Protein AF-L0R777-F1 (afdb_monomer_lite)

InterPro domains:
  IPR010272 Type VI secretion system TssF [PF05947] (12-249)
  IPR010272 Type VI secretion system TssF [PTHR35370] (15-255)

pLDDT: mean 83.74, std 12.92, range [27.55, 97.0]

Structure (mmCIF, N/CA/C/O backbone):
data_AF-L0R777-F1
#
_entry.id   AF-L0R777-F1
#
loop_
_atom_site.group_PDB
_atom_site.id
_atom_site.type_symbol
_atom_site.label_atom_id
_atom_site.label_alt_id
_atom_site.label_comp_id
_atom_site.label_asym_id
_atom_site.label_entity_id
_atom_site.label_seq_id
_atom_site.pdbx_PDB_ins_code
_atom_site.Cartn_x
_atom_site.Cartn_y
_atom_site.Cartn_z
_atom_site.occupancy
_atom_site.B_iso_or_equiv
_atom_site.auth_seq_id
_atom_site.auth_comp_id
_atom_site.auth_asym_id
_atom_site.auth_atom_id
_atom_site.pdbx_PDB_model_num
ATOM 1 N N . MET A 1 1 ? -17.927 7.031 5.839 1.00 76.94 1 MET A N 1
ATOM 2 C CA . MET A 1 1 ? -17.432 7.425 7.174 1.00 76.94 1 MET A CA 1
ATOM 3 C C . MET A 1 1 ? -18.072 8.751 7.508 1.00 76.94 1 MET A C 1
ATOM 5 O O . MET A 1 1 ? -18.095 9.611 6.636 1.00 76.94 1 MET A O 1
ATOM 9 N N . THR A 1 2 ? -18.646 8.875 8.696 1.00 67.94 2 THR A N 1
ATOM 10 C CA . THR A 1 2 ? -19.513 10.007 9.056 1.00 67.94 2 THR A CA 1
ATOM 11 C C . THR A 1 2 ? -18.803 10.969 10.002 1.00 67.94 2 THR A C 1
ATOM 13 O O . THR A 1 2 ? -18.904 12.180 9.840 1.00 67.94 2 THR A O 1
ATOM 16 N N . SER A 1 3 ? -18.036 10.445 10.955 1.00 83.81 3 SER A N 1
ATOM 17 C CA . SER A 1 3 ? -17.273 11.241 11.915 1.00 83.81 3 SER A CA 1
ATOM 18 C C . SER A 1 3 ? -16.115 10.422 12.484 1.00 83.81 3 SER A C 1
ATOM 20 O O . SER A 1 3 ? -16.142 9.192 12.457 1.00 83.81 3 SER A O 1
ATOM 22 N N . ALA A 1 4 ? -15.104 11.112 13.004 1.00 83.50 4 ALA A N 1
ATOM 23 C CA . ALA A 1 4 ? -14.106 10.527 13.888 1.00 83.50 4 ALA A CA 1
ATOM 24 C C . ALA A 1 4 ? -13.783 11.530 14.998 1.00 83.50 4 ALA A C 1
ATOM 26 O O . ALA A 1 4 ? -13.775 12.737 14.739 1.00 83.50 4 ALA A O 1
ATOM 27 N N . ARG A 1 5 ? -13.566 11.040 16.218 1.00 87.94 5 ARG A N 1
ATOM 28 C CA . ARG A 1 5 ? -13.291 11.861 17.404 1.00 87.94 5 ARG A CA 1
ATOM 29 C C . ARG A 1 5 ? -12.372 11.129 18.375 1.00 87.94 5 ARG A C 1
ATOM 31 O O . ARG A 1 5 ? -12.426 9.906 18.484 1.00 87.94 5 ARG A O 1
ATOM 38 N N . THR A 1 6 ? -11.580 11.898 19.109 1.00 82.38 6 THR A N 1
ATOM 39 C CA . THR A 1 6 ? -10.838 11.413 20.275 1.00 82.38 6 THR A CA 1
ATOM 40 C C . THR A 1 6 ? -11.648 11.745 21.525 1.00 82.38 6 THR A C 1
ATOM 42 O O . THR A 1 6 ? -12.140 12.864 21.666 1.00 82.38 6 THR A O 1
ATOM 45 N N . THR A 1 7 ? -11.803 10.786 22.427 1.00 80.62 7 THR A N 1
ATOM 46 C CA . THR A 1 7 ? -12.461 10.975 23.724 1.00 80.62 7 THR A CA 1
ATOM 47 C C . THR A 1 7 ? -11.552 10.450 24.822 1.00 80.62 7 THR A C 1
ATOM 49 O O . THR A 1 7 ? -11.063 9.327 24.714 1.00 80.62 7 THR A O 1
ATOM 52 N N . SER A 1 8 ? -11.360 11.229 25.882 1.00 75.75 8 SER A N 1
ATOM 53 C CA . SER A 1 8 ? -10.729 10.775 27.120 1.00 75.75 8 SER A CA 1
ATOM 54 C C . SER A 1 8 ? -11.785 10.697 28.220 1.00 75.75 8 SER A C 1
ATOM 56 O O . SER A 1 8 ? -12.573 11.624 28.412 1.00 75.75 8 SER A O 1
ATOM 58 N N . SER A 1 9 ? -11.843 9.567 28.921 1.00 68.19 9 SER A N 1
ATOM 59 C CA . SER A 1 9 ? -12.712 9.384 30.085 1.00 68.19 9 SER A CA 1
ATOM 60 C C . SER A 1 9 ? -11.889 8.774 31.211 1.00 68.19 9 SER A C 1
ATOM 62 O O . SER A 1 9 ? -11.702 7.559 31.259 1.00 68.19 9 SER A O 1
ATOM 64 N N . GLY A 1 10 ? -11.388 9.625 32.110 1.00 70.94 10 GLY A N 1
ATOM 65 C CA . GLY A 1 10 ? -10.381 9.222 33.095 1.00 70.94 10 GLY A CA 1
ATOM 66 C C . GLY A 1 10 ? -9.066 8.857 32.402 1.00 70.94 10 GLY A C 1
ATOM 67 O O . GLY A 1 10 ? -8.631 9.589 31.515 1.00 70.94 10 GLY A O 1
ATOM 68 N N . ASP A 1 11 ? -8.499 7.706 32.761 1.00 65.19 11 ASP A N 1
ATOM 69 C CA . ASP A 1 11 ? -7.217 7.206 32.231 1.00 65.19 11 ASP A CA 1
ATOM 70 C C . ASP A 1 11 ? -7.364 6.434 30.902 1.00 65.19 11 ASP A C 1
ATOM 72 O O . ASP A 1 11 ? -6.390 5.922 30.351 1.00 65.19 11 ASP A O 1
ATOM 76 N N . ILE A 1 12 ? -8.591 6.319 30.378 1.00 72.81 12 ILE A N 1
ATOM 77 C CA . ILE A 1 12 ? -8.879 5.600 29.135 1.00 72.81 12 ILE A CA 1
ATOM 78 C C . ILE A 1 12 ? -8.986 6.604 27.989 1.00 72.81 12 ILE A C 1
ATOM 80 O O . ILE A 1 12 ? -9.872 7.470 27.972 1.00 72.81 12 ILE A O 1
ATOM 84 N N . PHE A 1 13 ? -8.104 6.449 27.005 1.00 85.12 13 PHE A N 1
ATOM 85 C CA . PHE A 1 13 ? -8.123 7.229 25.777 1.00 85.12 13 PHE A CA 1
ATOM 86 C C . PHE A 1 13 ? -8.677 6.394 24.637 1.00 85.12 13 PHE A C 1
ATOM 88 O O . PHE A 1 13 ? -8.162 5.316 24.347 1.00 85.12 13 PHE A O 1
ATOM 95 N N . ASN A 1 14 ? -9.687 6.930 23.955 1.00 90.56 14 ASN A N 1
ATOM 96 C CA . ASN A 1 14 ? -10.356 6.239 22.869 1.00 90.56 14 ASN A CA 1
ATOM 97 C C . ASN A 1 14 ? -10.400 7.095 21.606 1.00 90.56 14 ASN A C 1
ATOM 99 O O . ASN A 1 14 ? -10.664 8.298 21.653 1.00 90.56 14 ASN A O 1
ATOM 103 N N . ILE A 1 15 ? -10.214 6.448 20.461 1.00 92.56 15 ILE A N 1
ATOM 104 C CA . ILE A 1 15 ? -10.531 7.007 19.149 1.00 92.56 15 ILE A CA 1
ATOM 105 C C . ILE A 1 15 ? -11.772 6.293 18.647 1.00 92.56 15 ILE A C 1
ATOM 107 O O . ILE A 1 15 ? -11.789 5.070 18.546 1.00 92.56 15 ILE A O 1
ATOM 111 N N . SER A 1 16 ? -12.812 7.051 18.326 1.00 92.56 16 SER A N 1
ATOM 112 C CA . SER A 1 16 ? -14.059 6.502 17.813 1.00 92.56 16 SER A CA 1
ATOM 113 C C . SER A 1 16 ? -14.303 6.989 16.389 1.00 92.56 16 SER A C 1
ATOM 115 O O . SER A 1 16 ? -14.143 8.173 16.084 1.00 92.56 16 SER A O 1
ATOM 117 N N . ILE A 1 17 ? -14.640 6.059 15.496 1.00 94.25 17 ILE A N 1
ATOM 118 C CA . ILE A 1 17 ? -14.928 6.325 14.086 1.00 94.25 17 ILE A CA 1
ATOM 119 C C . ILE A 1 17 ? -16.326 5.804 13.778 1.00 94.25 17 ILE A C 1
ATOM 121 O O . ILE A 1 17 ? -16.578 4.601 13.843 1.00 94.25 17 ILE A O 1
ATOM 125 N N . SER A 1 18 ? -17.235 6.705 13.416 1.00 92.94 18 SER A N 1
ATOM 126 C CA . SER A 1 18 ? -18.621 6.362 13.104 1.00 92.94 18 SER A CA 1
ATOM 127 C C . SER A 1 18 ? -18.820 6.183 11.599 1.00 92.94 18 SER A C 1
ATOM 129 O O . SER A 1 18 ? -18.357 6.980 10.771 1.00 92.94 18 SER A O 1
ATOM 131 N N . PHE A 1 19 ? -19.566 5.149 11.232 1.00 91.62 19 PHE A N 1
ATOM 132 C CA . PHE A 1 19 ? -19.880 4.784 9.858 1.00 91.62 19 PHE A CA 1
ATOM 133 C C . PHE A 1 19 ? -21.385 4.698 9.653 1.00 91.62 19 PHE A C 1
ATOM 135 O O . PHE A 1 19 ? -22.129 4.258 10.521 1.00 91.62 19 PHE A O 1
ATOM 142 N N . SER A 1 20 ? -21.812 5.069 8.452 1.00 91.12 20 SER A N 1
ATOM 143 C CA . SER A 1 20 ? -23.158 4.836 7.951 1.00 91.12 20 SER A CA 1
ATOM 144 C C . SER A 1 20 ? -23.050 4.097 6.622 1.00 91.12 20 SER A C 1
ATOM 146 O O . SER A 1 20 ? -22.226 4.447 5.770 1.00 91.12 20 SER A O 1
ATOM 148 N N . LEU A 1 21 ? -23.844 3.043 6.485 1.00 88.94 21 LEU A N 1
ATOM 149 C CA . LEU A 1 21 ? -24.033 2.275 5.269 1.00 88.94 21 LEU A CA 1
ATOM 150 C C . LEU A 1 21 ? -25.193 2.872 4.475 1.00 88.94 21 LEU A C 1
ATOM 152 O O . LEU A 1 21 ? -26.225 3.245 5.030 1.00 88.94 21 LEU A O 1
ATOM 156 N N . SER A 1 22 ? -25.030 2.933 3.157 1.00 87.12 22 SER A N 1
ATOM 157 C CA . SER A 1 22 ? -26.088 3.358 2.243 1.00 87.12 22 SER A CA 1
ATOM 158 C C . SER A 1 22 ? -26.701 2.136 1.569 1.00 87.12 22 SER A C 1
ATOM 160 O O . SER A 1 22 ? -25.976 1.315 1.011 1.00 87.12 22 SER A O 1
ATOM 162 N N . ASN A 1 23 ? -28.031 2.046 1.574 1.00 85.56 23 ASN A N 1
ATOM 163 C CA . ASN A 1 23 ? -28.829 1.052 0.839 1.00 85.56 23 ASN A CA 1
ATOM 164 C C . ASN A 1 23 ? -28.692 -0.419 1.277 1.00 85.56 23 ASN A C 1
ATOM 166 O O . ASN A 1 23 ? -29.341 -1.273 0.680 1.00 85.56 23 ASN A O 1
ATOM 170 N N . ILE A 1 24 ? -27.884 -0.725 2.294 1.00 89.38 24 ILE A N 1
ATOM 171 C CA . ILE A 1 24 ? -27.729 -2.076 2.847 1.00 89.38 24 ILE A CA 1
ATOM 172 C C . ILE A 1 24 ? -27.750 -2.029 4.375 1.00 89.38 24 ILE A C 1
ATOM 174 O O . ILE A 1 24 ? -27.313 -1.045 4.977 1.00 89.38 24 ILE A O 1
ATOM 178 N N . THR A 1 25 ? -28.229 -3.102 4.998 1.00 86.56 25 THR A N 1
ATOM 179 C CA . THR A 1 25 ? -28.117 -3.306 6.448 1.00 86.56 25 THR A CA 1
ATOM 180 C C . THR A 1 25 ? -26.765 -3.920 6.800 1.00 86.56 25 THR A C 1
ATOM 182 O O . THR A 1 25 ? -26.071 -4.478 5.940 1.00 86.56 25 THR A O 1
ATOM 185 N N . LEU A 1 26 ? -26.376 -3.848 8.074 1.00 85.06 26 LEU A N 1
ATOM 186 C CA . LEU A 1 26 ? -25.130 -4.463 8.519 1.00 85.06 26 LEU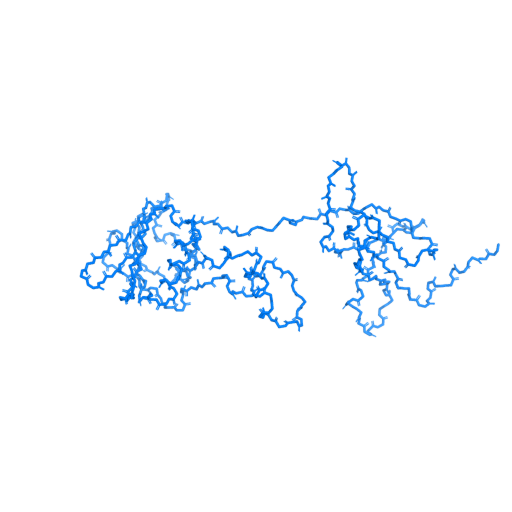 A CA 1
ATOM 187 C C . LEU A 1 26 ? -25.096 -5.973 8.265 1.00 85.06 26 LEU A C 1
ATOM 189 O O . LEU A 1 26 ? -24.051 -6.469 7.861 1.00 85.06 26 LEU A O 1
ATOM 193 N N . ASP A 1 27 ? -26.204 -6.701 8.423 1.00 84.94 27 ASP A N 1
ATOM 194 C CA . ASP A 1 27 ? -26.236 -8.153 8.176 1.00 84.94 27 ASP A CA 1
ATOM 195 C C . ASP A 1 27 ? -25.897 -8.534 6.718 1.00 84.94 27 ASP A C 1
ATOM 197 O O . ASP A 1 27 ? -25.246 -9.549 6.441 1.00 84.94 27 ASP A O 1
ATOM 201 N N . GLN A 1 28 ? -26.259 -7.665 5.769 1.00 86.81 28 GLN A N 1
ATOM 202 C CA . GLN A 1 28 ? -25.893 -7.809 4.357 1.00 86.81 28 GLN A CA 1
ATOM 203 C C . GLN A 1 28 ? -24.436 -7.406 4.087 1.00 86.81 28 GLN A C 1
ATOM 205 O O . GLN A 1 28 ? -23.811 -7.898 3.143 1.00 86.81 28 GLN A O 1
ATOM 210 N N . TRP A 1 29 ? -23.864 -6.534 4.917 1.00 88.25 29 TRP A N 1
ATOM 211 C CA . TRP A 1 29 ? -22.493 -6.062 4.783 1.00 88.25 29 TRP A CA 1
ATOM 212 C C . TRP A 1 29 ? -21.488 -7.101 5.304 1.00 88.25 29 TRP A C 1
ATOM 214 O O . TRP A 1 29 ? -21.216 -7.205 6.502 1.00 88.25 29 TRP A O 1
ATOM 224 N N . LYS A 1 30 ? -20.886 -7.869 4.386 1.00 87.50 30 LYS A N 1
ATOM 225 C CA . LYS A 1 30 ? -19.907 -8.938 4.686 1.00 87.50 30 LYS A CA 1
ATOM 226 C C . LYS A 1 30 ? -18.504 -8.633 4.135 1.00 87.50 30 LYS A C 1
ATOM 228 O O . LYS A 1 30 ? -18.001 -9.381 3.293 1.00 87.50 30 LYS A O 1
ATOM 233 N N . PRO A 1 31 ? -17.858 -7.527 4.553 1.00 89.94 31 PRO A N 1
ATOM 234 C CA . PRO A 1 31 ? -16.489 -7.243 4.147 1.00 89.94 31 PRO A CA 1
ATOM 235 C C . PRO A 1 31 ? -15.540 -8.259 4.790 1.00 89.94 31 PRO A C 1
ATOM 237 O O . PRO A 1 31 ? -15.721 -8.645 5.938 1.00 89.94 31 PRO A O 1
ATOM 240 N N . LYS A 1 32 ? -14.486 -8.651 4.073 1.00 92.81 32 LYS A N 1
ATOM 241 C CA . LYS A 1 32 ? -13.375 -9.417 4.667 1.00 92.81 32 LYS A CA 1
ATOM 242 C C . LYS A 1 32 ? -12.353 -8.510 5.354 1.00 92.81 32 LYS A C 1
ATOM 244 O O . LYS A 1 32 ? -11.643 -8.941 6.257 1.00 92.81 32 LYS A O 1
ATOM 249 N N . LYS A 1 33 ? -12.244 -7.269 4.874 1.00 93.75 33 LYS A N 1
ATOM 250 C CA . LYS A 1 33 ? -11.216 -6.307 5.261 1.00 93.75 33 LYS A CA 1
ATOM 251 C C . LYS A 1 33 ? -11.713 -4.878 5.081 1.00 93.75 33 LYS A C 1
ATOM 253 O O . LYS A 1 33 ? -12.410 -4.600 4.104 1.00 93.75 33 LYS A O 1
ATOM 258 N N . LEU A 1 34 ? -11.301 -3.991 5.978 1.00 94.88 34 LEU A N 1
ATOM 259 C CA . LEU A 1 34 ? -11.425 -2.546 5.847 1.00 94.88 34 LEU A CA 1
ATOM 260 C C . LEU A 1 34 ? -10.038 -1.913 6.003 1.00 94.88 34 LEU A C 1
ATOM 262 O O . LEU A 1 34 ? -9.365 -2.149 7.003 1.00 94.88 34 LEU A O 1
ATOM 266 N N . SER A 1 35 ? -9.622 -1.145 4.997 1.00 95.31 35 SER A N 1
ATOM 267 C CA . SER A 1 35 ? -8.301 -0.512 4.928 1.00 95.31 35 SER A CA 1
ATOM 268 C C . SER A 1 35 ? -8.396 0.985 5.164 1.00 95.31 35 SER A C 1
ATOM 270 O O . SER A 1 35 ? -9.230 1.652 4.546 1.00 95.31 35 SER A O 1
ATOM 272 N N . PHE A 1 36 ? -7.506 1.501 6.003 1.00 96.12 36 PHE A N 1
ATOM 273 C CA . PHE A 1 36 ? -7.441 2.899 6.402 1.00 96.12 36 PHE A CA 1
ATOM 274 C C . PHE A 1 36 ? -6.083 3.492 6.053 1.00 96.12 36 PHE A C 1
ATOM 276 O O . PHE A 1 36 ? -5.046 2.896 6.332 1.00 96.12 36 PHE A O 1
ATOM 283 N N . PHE A 1 37 ? -6.102 4.693 5.486 1.00 97.00 37 PHE A N 1
ATOM 284 C CA . PHE A 1 37 ? -4.928 5.533 5.303 1.00 97.00 37 PHE A CA 1
ATOM 285 C C . PHE A 1 37 ? -4.992 6.729 6.251 1.00 97.00 37 PHE A C 1
ATOM 287 O O . PHE A 1 37 ? -6.018 7.410 6.305 1.00 97.00 37 PHE A O 1
ATOM 294 N N . LEU A 1 38 ? -3.905 7.007 6.970 1.00 96.12 38 LEU A N 1
ATOM 295 C CA . LEU A 1 38 ? -3.785 8.213 7.788 1.00 96.12 38 LEU A CA 1
ATOM 296 C C . LEU A 1 38 ? -3.429 9.408 6.889 1.00 96.12 38 LEU A C 1
ATOM 298 O O . LEU A 1 38 ? -2.269 9.621 6.547 1.00 96.12 38 LEU A O 1
ATOM 302 N N . SER A 1 39 ? -4.449 10.167 6.485 1.00 92.69 39 SER A N 1
ATOM 303 C CA . SER A 1 39 ? -4.374 11.211 5.451 1.00 92.69 39 SER A CA 1
ATOM 304 C C . SER A 1 39 ? -4.104 12.627 5.964 1.00 92.69 39 SER A C 1
ATOM 306 O O . SER A 1 39 ? -4.151 13.580 5.187 1.00 92.69 39 SER A O 1
ATOM 308 N N . ASP A 1 40 ? -3.848 12.789 7.260 1.00 88.56 40 ASP A N 1
ATOM 309 C CA . ASP A 1 40 ? -3.444 14.075 7.835 1.00 88.56 40 ASP A CA 1
ATOM 310 C C . ASP A 1 40 ? -2.012 14.461 7.386 1.00 88.56 40 ASP A C 1
ATOM 312 O O . ASP A 1 40 ? -1.342 13.760 6.625 1.00 88.56 40 ASP A O 1
ATOM 316 N N . SER A 1 41 ? -1.506 15.589 7.880 1.00 91.25 41 SER A N 1
ATOM 317 C CA . SER A 1 41 ? -0.089 15.935 7.799 1.00 91.25 41 SER A CA 1
ATOM 318 C C . SER A 1 41 ? 0.796 14.790 8.304 1.00 91.25 41 SER A C 1
ATOM 320 O O . SER A 1 41 ? 0.476 14.118 9.285 1.00 91.25 41 SER A O 1
ATOM 322 N N . TYR A 1 42 ? 1.950 14.600 7.658 1.00 91.31 42 TYR A N 1
ATOM 323 C CA . TYR A 1 42 ? 2.839 13.473 7.946 1.00 91.31 42 TYR A CA 1
ATOM 324 C C . TYR A 1 42 ? 3.244 13.370 9.427 1.00 91.31 42 TYR A C 1
ATOM 326 O O . TYR A 1 42 ? 3.311 12.260 9.944 1.00 91.31 42 TYR A O 1
ATOM 334 N N . SER A 1 43 ? 3.460 14.498 10.121 1.00 91.25 43 SER A N 1
ATOM 335 C CA . SER A 1 43 ? 3.781 14.506 11.562 1.00 91.25 43 SER A CA 1
ATOM 336 C C . SER A 1 43 ? 2.665 13.864 12.383 1.00 91.25 43 SER A C 1
ATOM 338 O O . SER A 1 43 ? 2.884 12.839 13.020 1.00 91.25 43 SER A O 1
ATOM 340 N N . LYS A 1 44 ? 1.438 14.394 12.271 1.00 91.50 44 LYS A N 1
ATOM 341 C CA . LYS A 1 44 ? 0.272 13.891 13.009 1.00 91.50 44 LYS A CA 1
ATOM 342 C C . LYS A 1 44 ? -0.067 12.453 12.641 1.00 91.50 44 LYS A C 1
ATOM 344 O O . LYS A 1 44 ? -0.385 11.650 13.511 1.00 91.50 44 LYS A O 1
ATOM 349 N N . ALA A 1 45 ? 0.008 12.122 11.353 1.00 93.69 45 ALA A N 1
ATOM 350 C CA . ALA A 1 45 ? -0.234 10.769 10.876 1.00 93.69 45 ALA A CA 1
ATOM 351 C C . ALA A 1 45 ? 0.801 9.781 11.437 1.00 93.69 45 ALA A C 1
ATOM 353 O O . ALA A 1 45 ? 0.430 8.682 11.833 1.00 93.69 45 ALA A O 1
ATOM 354 N N . SER A 1 46 ? 2.075 10.174 11.530 1.00 93.19 46 SER A N 1
ATOM 355 C CA . SER A 1 46 ? 3.139 9.334 12.098 1.00 93.19 46 SER A CA 1
ATOM 356 C C . SER A 1 46 ? 3.015 9.177 13.614 1.00 93.19 46 SER A C 1
ATOM 358 O O . SER A 1 46 ? 3.231 8.085 14.132 1.00 93.19 46 SER A O 1
ATOM 360 N N . GLU A 1 47 ? 2.631 10.237 14.329 1.00 92.44 47 GLU A N 1
ATOM 361 C CA . GLU A 1 47 ? 2.345 10.184 15.769 1.00 92.44 47 GLU A CA 1
ATOM 362 C C . GLU A 1 47 ? 1.178 9.232 16.057 1.00 92.44 47 GLU A C 1
ATOM 364 O O . GLU A 1 47 ? 1.310 8.310 16.860 1.00 92.44 47 GLU A O 1
ATOM 369 N N . LEU A 1 48 ? 0.066 9.386 15.329 1.00 93.25 48 LEU A N 1
ATOM 370 C CA . LEU A 1 48 ? -1.100 8.511 15.447 1.00 93.25 48 LEU A CA 1
ATOM 371 C C . LEU A 1 48 ? -0.779 7.067 15.043 1.00 93.25 48 LEU A C 1
ATOM 373 O O . LEU A 1 48 ? -1.226 6.129 15.700 1.00 93.25 48 LEU A O 1
ATOM 377 N N . PHE A 1 49 ? 0.017 6.874 13.991 1.00 95.06 49 PHE A N 1
ATOM 378 C CA . PHE A 1 49 ? 0.529 5.559 13.620 1.00 95.06 49 PHE A CA 1
ATOM 379 C C . PHE A 1 49 ? 1.317 4.932 14.780 1.00 95.06 49 PHE A C 1
ATOM 381 O O . PHE A 1 49 ? 1.093 3.774 15.126 1.00 95.06 49 PHE A O 1
ATOM 388 N N . GLY A 1 50 ? 2.192 5.709 15.425 1.00 93.44 50 GLY A N 1
ATOM 389 C CA . GLY A 1 50 ? 2.934 5.290 16.612 1.00 93.44 50 GLY A CA 1
ATOM 390 C C . GLY A 1 50 ? 2.024 4.899 17.780 1.00 93.44 50 GLY A C 1
ATOM 391 O O . GLY A 1 50 ? 2.276 3.872 18.413 1.00 93.44 50 GLY A O 1
ATOM 392 N N . CYS A 1 51 ? 0.946 5.654 18.030 1.00 92.75 51 CYS A N 1
ATOM 393 C CA . CYS A 1 51 ? -0.087 5.296 19.011 1.00 92.75 51 CYS A CA 1
ATOM 394 C C . CYS A 1 51 ? -0.730 3.945 18.686 1.00 92.75 51 CYS A C 1
ATOM 396 O O . CYS A 1 51 ? -0.779 3.061 19.537 1.00 92.75 51 CYS A O 1
ATOM 398 N N . LEU A 1 52 ? -1.197 3.780 17.446 1.00 94.06 52 LEU A N 1
ATOM 399 C CA . LEU A 1 52 ? -1.865 2.566 16.975 1.00 94.06 52 LEU A CA 1
ATOM 400 C C . LEU A 1 52 ? -0.956 1.337 17.043 1.00 94.06 52 LEU A C 1
ATOM 402 O O . LEU A 1 52 ? -1.425 0.251 17.361 1.00 94.06 52 LEU A O 1
ATOM 406 N N . ALA A 1 53 ? 0.333 1.497 16.749 1.00 94.31 53 ALA A N 1
ATOM 407 C CA . ALA A 1 53 ? 1.275 0.386 16.722 1.00 94.31 53 ALA A CA 1
ATOM 408 C C . ALA A 1 53 ? 1.751 -0.056 18.113 1.00 94.31 53 ALA A C 1
ATOM 410 O O . ALA A 1 53 ? 2.045 -1.234 18.292 1.00 94.31 53 ALA A O 1
ATOM 411 N N . ASN A 1 54 ? 1.851 0.863 19.081 1.00 93.06 54 ASN A N 1
ATOM 412 C CA . ASN A 1 54 ? 2.523 0.586 20.359 1.00 93.06 54 ASN A CA 1
ATOM 413 C C . ASN A 1 54 ? 1.614 0.665 21.594 1.00 93.06 54 ASN A C 1
ATOM 415 O O . ASN A 1 54 ? 1.952 0.085 22.622 1.00 93.06 54 ASN A O 1
ATOM 419 N N . TYR A 1 55 ? 0.494 1.388 21.520 1.00 92.81 55 TYR A N 1
ATOM 420 C CA . TYR A 1 55 ? -0.357 1.685 22.680 1.00 92.81 55 TYR A CA 1
ATOM 421 C C . TYR A 1 55 ? -1.802 1.215 22.509 1.00 92.81 55 TYR A C 1
ATOM 423 O O . TYR A 1 55 ? -2.602 1.380 23.425 1.00 92.81 55 TYR A O 1
ATOM 431 N N . LEU A 1 56 ? -2.156 0.630 21.365 1.00 93.62 56 LEU A N 1
ATOM 432 C CA . LEU A 1 56 ? -3.484 0.071 21.142 1.00 93.62 56 LEU A CA 1
ATOM 433 C C . LEU A 1 56 ? -3.721 -1.125 22.078 1.00 93.62 56 LEU A C 1
ATOM 435 O O . LEU A 1 56 ? -2.970 -2.095 22.064 1.00 93.62 56 LEU A O 1
ATOM 439 N N . SER A 1 57 ? -4.773 -1.033 22.885 1.00 92.94 57 SER A N 1
ATOM 440 C CA . SER A 1 57 ? -5.171 -2.031 23.879 1.00 92.94 57 SER A CA 1
ATOM 441 C C . SER A 1 57 ? -6.259 -2.954 23.339 1.00 92.94 57 SER A C 1
ATOM 443 O O . SER A 1 57 ? -6.172 -4.174 23.449 1.00 92.94 57 SER A O 1
ATOM 445 N N . SER A 1 58 ? -7.294 -2.382 22.717 1.00 94.00 58 SER A N 1
ATOM 446 C CA . SER A 1 58 ? -8.382 -3.163 22.134 1.00 94.00 58 SER A CA 1
ATOM 447 C C . SER A 1 58 ? -9.050 -2.424 20.975 1.00 94.00 58 SER A C 1
ATOM 449 O O . SER A 1 58 ? -9.009 -1.195 20.885 1.00 94.00 58 SER A O 1
ATOM 451 N N . ILE A 1 59 ? -9.679 -3.181 20.074 1.00 95.31 59 ILE A N 1
ATOM 452 C CA . ILE A 1 59 ? -10.558 -2.635 19.040 1.00 95.31 59 ILE A CA 1
ATOM 453 C C . ILE A 1 59 ? -11.937 -3.263 19.202 1.00 95.31 59 ILE A C 1
ATOM 455 O O . ILE A 1 59 ? -12.091 -4.490 19.209 1.00 95.31 59 ILE A O 1
ATOM 459 N N . ARG A 1 60 ? -12.953 -2.409 19.283 1.00 93.38 60 ARG A N 1
ATOM 460 C CA . ARG A 1 60 ? -14.354 -2.800 19.435 1.00 93.38 60 ARG A CA 1
ATOM 461 C C . ARG A 1 60 ? -15.183 -2.243 18.294 1.00 93.38 60 ARG A C 1
ATOM 463 O O . ARG A 1 60 ? -15.003 -1.099 17.892 1.00 93.38 60 ARG A O 1
ATOM 470 N N . ILE A 1 61 ? -16.114 -3.039 17.792 1.00 91.88 61 ILE A N 1
ATOM 471 C CA . ILE A 1 61 ? -17.103 -2.615 16.803 1.00 91.88 61 ILE A CA 1
ATOM 472 C C . ILE A 1 61 ? -18.480 -2.694 17.453 1.00 91.88 61 ILE A C 1
ATOM 474 O O . ILE A 1 61 ? -18.863 -3.746 17.966 1.00 91.88 61 ILE A O 1
ATOM 478 N N . ILE A 1 62 ? -19.202 -1.578 17.444 1.00 89.62 62 ILE A N 1
ATOM 479 C CA . ILE A 1 62 ? -20.482 -1.401 18.133 1.00 89.62 62 ILE A CA 1
ATOM 480 C C . ILE A 1 62 ? -21.544 -1.040 17.091 1.00 89.62 62 ILE A C 1
ATOM 482 O O . ILE A 1 62 ? -21.340 -0.143 16.274 1.00 89.62 62 ILE A O 1
ATOM 486 N N . SER A 1 63 ? -22.666 -1.758 17.093 1.00 87.38 63 SER A N 1
ATOM 487 C CA . SER A 1 63 ? -23.833 -1.465 16.249 1.00 87.38 63 SER A CA 1
ATOM 488 C C . SER A 1 63 ? -24.792 -0.529 16.988 1.00 87.38 63 SER A C 1
ATOM 490 O O . SER A 1 63 ? -24.929 -0.633 18.202 1.00 87.38 63 SER A O 1
ATOM 492 N N . GLU A 1 64 ? -25.486 0.359 16.274 1.00 76.19 64 GLU A N 1
ATOM 493 C CA . GLU A 1 64 ? -26.422 1.324 16.882 1.00 76.19 64 GLU A CA 1
ATOM 494 C C . GLU A 1 64 ? -27.600 0.654 17.612 1.00 76.19 64 GLU A C 1
ATOM 496 O O . GLU A 1 64 ? -28.089 1.181 18.606 1.00 76.19 64 GLU A O 1
ATOM 501 N N . ASN A 1 65 ? -28.036 -0.526 17.156 1.00 65.81 65 ASN A N 1
ATOM 502 C CA . ASN A 1 65 ? -29.270 -1.153 17.641 1.00 65.81 65 ASN A CA 1
ATOM 503 C C . ASN A 1 65 ? -29.077 -2.291 18.662 1.00 65.81 65 ASN A C 1
ATOM 505 O O . ASN A 1 65 ? -30.074 -2.918 19.020 1.00 65.81 65 ASN A O 1
ATOM 509 N N . GLN A 1 66 ? -27.855 -2.609 19.123 1.00 60.25 66 GLN A N 1
ATOM 510 C CA . GLN A 1 66 ? -27.622 -3.718 20.071 1.00 60.25 66 GLN A CA 1
ATOM 511 C C . GLN A 1 66 ? -26.383 -3.527 20.966 1.00 60.25 66 GLN A C 1
ATOM 513 O O . GLN A 1 66 ? -25.342 -3.081 20.496 1.00 60.25 66 GLN A O 1
ATOM 518 N N . ASP A 1 67 ? -26.455 -4.041 22.204 1.00 60.91 67 ASP A N 1
ATOM 519 C CA . ASP A 1 67 ? -25.333 -4.220 23.156 1.00 60.91 67 ASP A CA 1
ATOM 520 C C . ASP A 1 67 ? -24.242 -5.208 22.669 1.00 60.91 67 ASP A C 1
ATOM 522 O O . ASP A 1 67 ? -23.283 -5.516 23.384 1.00 60.91 67 ASP A O 1
ATOM 526 N N . LEU A 1 68 ? -24.374 -5.755 21.455 1.00 71.44 68 LEU A N 1
ATOM 527 C CA . LEU A 1 68 ? -23.421 -6.708 20.897 1.00 71.44 68 LEU A CA 1
ATOM 528 C C . LEU A 1 68 ? -22.182 -5.981 20.381 1.00 71.44 68 LEU A C 1
ATOM 530 O O . LEU A 1 68 ? -22.106 -5.528 19.239 1.00 71.44 68 LEU A O 1
ATOM 534 N N . THR A 1 69 ? -21.184 -5.922 21.254 1.00 84.88 69 THR A N 1
ATOM 535 C CA . THR A 1 69 ? -19.845 -5.456 20.918 1.00 84.88 69 THR A CA 1
ATOM 536 C C . THR A 1 69 ? -19.037 -6.592 20.303 1.00 84.88 69 THR A C 1
ATOM 538 O O . THR A 1 69 ? -18.856 -7.647 20.914 1.00 84.88 69 THR A O 1
ATOM 541 N N . TYR A 1 70 ? -18.526 -6.379 19.094 1.00 89.31 70 TYR A N 1
ATOM 542 C CA . TYR A 1 70 ? -17.573 -7.292 18.475 1.00 89.31 70 TYR A CA 1
ATOM 543 C C . TYR A 1 70 ? -16.148 -6.852 18.785 1.00 89.31 70 TYR A C 1
ATOM 545 O O . TYR A 1 70 ? -15.728 -5.761 18.405 1.00 89.31 70 TYR A O 1
ATOM 553 N N . PHE A 1 71 ? -15.406 -7.717 19.465 1.00 92.38 71 PHE A N 1
ATOM 554 C CA . PHE A 1 71 ? -13.986 -7.522 19.719 1.00 92.38 71 PHE A CA 1
ATOM 555 C C . PHE A 1 71 ? -13.192 -8.026 18.521 1.00 92.38 71 PHE A C 1
ATOM 557 O O . PHE A 1 71 ? -13.298 -9.197 18.148 1.00 92.38 71 PHE A O 1
ATOM 564 N N . VAL A 1 72 ? -12.403 -7.139 17.919 1.00 94.31 72 VAL A N 1
ATOM 565 C CA . VAL A 1 72 ? -11.478 -7.512 16.849 1.00 94.31 72 VAL A CA 1
ATOM 566 C C . VAL A 1 72 ? -10.250 -8.152 17.504 1.00 94.31 72 VAL A C 1
ATOM 568 O O . VAL A 1 72 ? -9.620 -7.515 18.349 1.00 94.31 72 VAL A O 1
ATOM 571 N N . PRO A 1 73 ? -9.893 -9.396 17.144 1.00 94.06 73 PRO A N 1
ATOM 572 C CA . PRO A 1 73 ? -8.662 -10.017 17.621 1.00 94.06 73 PRO A CA 1
ATOM 573 C C . PRO A 1 73 ? -7.426 -9.209 17.210 1.00 94.06 73 PRO A C 1
ATOM 575 O O . PRO A 1 73 ? -7.373 -8.708 16.090 1.00 94.06 73 PRO A O 1
ATOM 578 N N . GLU A 1 74 ? -6.393 -9.160 18.053 1.00 92.06 74 GLU A N 1
ATOM 579 C CA . GLU A 1 74 ? -5.145 -8.426 17.760 1.00 92.06 74 GLU A CA 1
ATOM 580 C C . GLU A 1 74 ? -4.517 -8.835 16.417 1.00 92.06 74 GLU A C 1
ATOM 582 O O . GLU A 1 74 ? -4.099 -7.994 15.632 1.00 92.06 74 GLU A O 1
ATOM 587 N N . GLN A 1 75 ? -4.542 -10.133 16.106 1.00 93.38 75 GLN A N 1
ATOM 588 C CA . GLN A 1 75 ? -4.066 -10.702 14.838 1.00 93.38 75 GLN A CA 1
ATOM 589 C C . GLN A 1 75 ? -4.793 -10.182 13.587 1.00 93.38 75 GLN A C 1
ATOM 591 O O . GLN A 1 75 ? -4.267 -10.299 12.481 1.00 93.38 75 GLN A O 1
ATOM 596 N N . ASP A 1 76 ? -6.015 -9.671 13.746 1.00 95.44 76 ASP A N 1
ATOM 597 C CA . ASP A 1 76 ? -6.823 -9.169 12.642 1.00 95.44 76 ASP A CA 1
ATOM 598 C C . ASP A 1 76 ? -6.556 -7.663 12.395 1.00 95.44 76 ASP A C 1
ATOM 600 O O . ASP A 1 76 ? -7.010 -7.136 11.377 1.00 95.44 76 ASP A O 1
ATOM 604 N N . PHE A 1 77 ? -5.779 -6.987 13.256 1.00 96.81 77 PHE A N 1
ATOM 605 C CA . PHE A 1 77 ? -5.276 -5.624 13.058 1.00 96.81 77 PHE A CA 1
ATOM 606 C C . PHE A 1 77 ? -3.837 -5.651 12.533 1.00 96.81 77 PHE A C 1
ATOM 608 O O . PHE A 1 77 ? -2.919 -6.101 13.215 1.00 96.81 77 PHE A O 1
ATOM 615 N N . ILE A 1 78 ? -3.627 -5.187 11.300 1.00 96.12 78 ILE A N 1
ATOM 616 C CA . ILE A 1 78 ? -2.326 -5.304 10.627 1.00 96.12 78 ILE A CA 1
ATOM 617 C C . ILE A 1 78 ? -1.892 -3.997 9.967 1.00 96.12 78 ILE A C 1
ATOM 619 O O . ILE A 1 78 ? -2.714 -3.187 9.544 1.00 96.12 78 ILE A O 1
ATOM 623 N N . PHE A 1 79 ? -0.581 -3.837 9.790 1.00 96.19 79 PHE A N 1
ATOM 624 C CA . PHE A 1 79 ? 0.019 -2.732 9.044 1.00 96.19 79 PHE A CA 1
ATOM 625 C C . PHE A 1 79 ? 0.488 -3.219 7.662 1.00 96.19 79 PHE A C 1
ATOM 627 O O . PHE A 1 79 ? 1.612 -3.715 7.527 1.00 96.19 79 PHE A O 1
ATOM 634 N N . PRO A 1 80 ? -0.344 -3.106 6.605 1.00 93.50 80 PRO A N 1
ATOM 635 C CA . PRO A 1 80 ? -0.057 -3.693 5.294 1.00 93.50 80 PRO A CA 1
ATOM 636 C C . PRO A 1 80 ? 1.178 -3.098 4.607 1.00 93.50 80 PRO A C 1
ATOM 638 O O . PRO A 1 80 ? 1.730 -3.736 3.711 1.00 93.50 80 PRO A O 1
ATOM 641 N N . GLY A 1 81 ? 1.630 -1.906 5.017 1.00 91.19 81 GLY A N 1
ATOM 642 C CA . GLY A 1 81 ? 2.816 -1.251 4.460 1.00 91.19 81 GLY A CA 1
ATOM 643 C C . GLY A 1 81 ? 4.107 -2.064 4.614 1.00 91.19 81 GLY A C 1
ATOM 644 O O . GLY A 1 81 ? 4.996 -1.950 3.772 1.00 91.19 81 GLY A O 1
ATOM 645 N N . PHE A 1 82 ? 4.179 -2.932 5.628 1.00 90.25 82 PHE A N 1
ATOM 646 C CA . PHE A 1 82 ? 5.338 -3.788 5.910 1.00 90.25 82 PHE A CA 1
ATOM 647 C C . PHE A 1 82 ? 5.254 -5.172 5.247 1.00 90.25 82 PHE A C 1
ATOM 649 O O . PHE A 1 82 ? 6.221 -5.932 5.288 1.00 90.25 82 PHE A O 1
ATOM 656 N N . ASP A 1 83 ? 4.121 -5.515 4.625 1.00 88.88 83 ASP A N 1
ATOM 657 C CA . ASP A 1 83 ? 3.965 -6.788 3.921 1.00 88.88 83 ASP A CA 1
ATOM 658 C C . ASP A 1 83 ? 4.692 -6.747 2.566 1.00 88.88 83 ASP A C 1
ATOM 660 O O . ASP A 1 83 ? 4.476 -5.857 1.736 1.00 88.88 83 ASP A O 1
ATOM 664 N N . LYS A 1 84 ? 5.511 -7.774 2.308 1.00 82.81 84 LYS A N 1
ATOM 665 C CA . LYS A 1 84 ? 6.207 -7.989 1.033 1.00 82.81 84 LYS A CA 1
ATOM 666 C C . LYS A 1 84 ? 5.238 -8.052 -0.151 1.00 82.81 84 LYS A C 1
ATOM 668 O O . LYS A 1 84 ? 5.593 -7.609 -1.240 1.00 82.81 84 LYS A O 1
ATOM 673 N N . LYS A 1 85 ? 4.019 -8.569 0.040 1.00 85.94 85 LYS A N 1
ATOM 674 C CA . LYS A 1 85 ? 2.996 -8.639 -1.022 1.00 85.94 85 LYS A CA 1
ATOM 675 C C . LYS A 1 85 ? 2.542 -7.262 -1.506 1.00 85.94 85 LYS A C 1
ATOM 677 O O . LYS A 1 85 ? 2.085 -7.153 -2.637 1.00 85.94 85 LYS A O 1
ATOM 682 N N . ASN A 1 86 ? 2.698 -6.233 -0.674 1.00 87.25 86 ASN A N 1
ATOM 683 C CA . ASN A 1 86 ? 2.338 -4.853 -0.994 1.00 87.25 86 ASN A CA 1
ATOM 684 C C . ASN A 1 86 ? 3.560 -4.013 -1.408 1.00 87.25 86 ASN A C 1
ATOM 686 O O . ASN A 1 86 ? 3.501 -2.784 -1.366 1.00 87.25 86 ASN A O 1
ATOM 690 N N . SER A 1 87 ? 4.697 -4.635 -1.744 1.00 86.12 87 SER A N 1
ATOM 691 C CA . SER A 1 87 ? 5.888 -3.915 -2.214 1.00 86.12 87 SER A CA 1
ATOM 692 C C . SER A 1 87 ? 5.589 -3.137 -3.500 1.00 86.12 87 SER A C 1
ATOM 694 O O . SER A 1 87 ? 4.968 -3.655 -4.424 1.00 86.12 87 SER A O 1
ATOM 696 N N . LEU A 1 88 ? 6.012 -1.873 -3.539 1.00 84.81 88 LEU A N 1
ATOM 697 C CA . LEU A 1 88 ? 5.871 -0.982 -4.694 1.00 84.81 88 LEU A CA 1
ATOM 698 C C . LEU A 1 88 ? 7.021 -1.149 -5.688 1.00 84.81 88 LEU A C 1
ATOM 700 O O . LEU A 1 88 ? 6.904 -0.741 -6.842 1.00 84.81 88 LEU A O 1
ATOM 704 N N . LEU A 1 89 ? 8.144 -1.711 -5.238 1.00 81.00 89 LEU A N 1
ATOM 705 C CA . LEU A 1 89 ? 9.340 -1.891 -6.046 1.00 81.00 89 LEU A CA 1
ATOM 706 C C . LEU A 1 89 ? 9.521 -3.365 -6.403 1.00 81.00 89 LEU A C 1
ATOM 708 O O . LEU A 1 89 ? 9.612 -4.227 -5.533 1.00 81.00 89 LEU A O 1
ATOM 712 N N . SER A 1 90 ? 9.643 -3.645 -7.700 1.00 72.44 90 SER A N 1
ATOM 713 C CA . SER A 1 90 ? 10.034 -4.968 -8.184 1.00 72.44 90 SER A CA 1
ATOM 714 C C . SER A 1 90 ? 11.464 -5.259 -7.741 1.00 72.44 90 SER A C 1
ATOM 716 O O . SER A 1 90 ? 12.399 -4.566 -8.146 1.00 72.44 90 SER A O 1
ATOM 718 N N . TYR A 1 91 ? 11.635 -6.276 -6.903 1.00 70.12 91 TYR A N 1
ATOM 719 C CA . TYR A 1 91 ? 12.939 -6.698 -6.405 1.00 70.12 91 TYR A CA 1
ATOM 720 C C . TYR A 1 91 ? 13.229 -8.133 -6.860 1.00 70.12 91 TYR A C 1
ATOM 722 O O . TYR A 1 91 ? 12.307 -8.956 -6.855 1.00 70.12 91 TYR A O 1
ATOM 730 N N . PRO A 1 9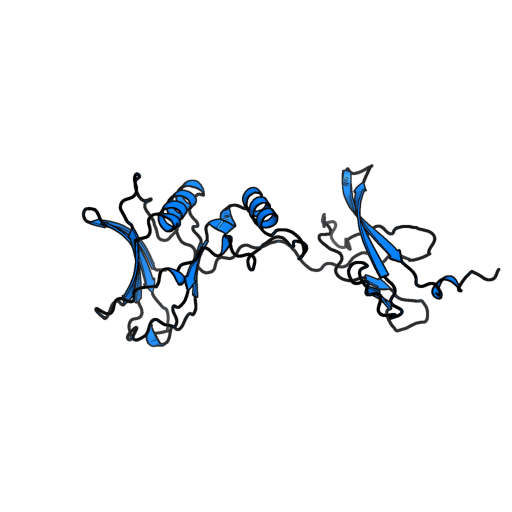2 ? 14.474 -8.472 -7.247 1.00 65.31 92 PRO A N 1
ATOM 731 C CA . PRO A 1 92 ? 14.820 -9.836 -7.628 1.00 65.31 92 PRO A CA 1
ATOM 732 C C . PRO A 1 92 ? 14.446 -10.817 -6.512 1.00 65.31 92 PRO A C 1
ATOM 734 O O . PRO A 1 92 ? 14.767 -10.592 -5.344 1.00 65.31 92 PRO A O 1
ATOM 737 N N . GLY A 1 93 ? 13.782 -11.922 -6.862 1.00 61.44 93 GLY A N 1
ATOM 738 C CA . GLY A 1 93 ? 13.232 -12.870 -5.883 1.00 61.44 93 GLY A CA 1
ATOM 739 C C . GLY A 1 93 ? 14.267 -13.499 -4.938 1.00 61.44 93 GLY A C 1
ATOM 740 O O . GLY A 1 93 ? 13.890 -13.984 -3.874 1.00 61.44 93 GLY A O 1
ATOM 741 N N . GLN A 1 94 ? 15.554 -13.452 -5.302 1.00 63.19 94 GLN A N 1
ATOM 742 C CA . GLN A 1 94 ? 16.679 -14.004 -4.537 1.00 63.19 94 GLN A CA 1
ATOM 743 C C . GLN A 1 94 ? 17.319 -13.009 -3.550 1.00 63.19 94 GLN A C 1
ATOM 745 O O . GLN A 1 94 ? 18.235 -13.375 -2.817 1.00 63.19 94 GLN A O 1
ATOM 750 N N . SER A 1 95 ? 16.877 -11.751 -3.511 1.00 65.75 95 SER A N 1
ATOM 751 C CA . SER A 1 95 ? 17.435 -10.748 -2.599 1.00 65.75 95 SER A CA 1
ATOM 752 C C . SER A 1 95 ? 16.696 -10.699 -1.258 1.00 65.75 95 SER A C 1
ATOM 754 O O . SER A 1 95 ? 15.499 -10.980 -1.163 1.00 65.75 95 SER A O 1
ATOM 756 N N . PHE A 1 96 ? 17.412 -10.296 -0.203 1.00 73.81 96 PHE A N 1
ATOM 757 C CA . PHE A 1 96 ? 16.841 -10.120 1.131 1.00 73.81 96 PHE A CA 1
ATOM 758 C C . PHE A 1 96 ? 15.786 -9.002 1.133 1.00 73.81 96 PHE A C 1
ATOM 760 O O . PHE A 1 96 ? 16.084 -7.853 0.809 1.00 73.81 96 PHE A O 1
ATOM 767 N N . SER A 1 97 ? 14.556 -9.325 1.537 1.00 71.62 97 SER A N 1
ATOM 768 C CA . SER A 1 97 ? 13.409 -8.405 1.479 1.00 71.62 97 SER A CA 1
ATOM 769 C C . SER A 1 97 ? 13.553 -7.159 2.356 1.00 71.62 97 SER A C 1
ATOM 771 O O . SER A 1 97 ? 12.878 -6.163 2.106 1.00 71.62 97 SER A O 1
ATOM 773 N N . GLY A 1 98 ? 14.440 -7.179 3.358 1.00 80.12 98 GLY A N 1
ATOM 774 C CA . GLY A 1 98 ? 14.704 -6.009 4.198 1.00 80.12 98 GLY A CA 1
ATOM 775 C C . GLY A 1 98 ? 15.285 -4.821 3.424 1.00 80.12 98 GLY A C 1
ATOM 776 O O . GLY A 1 98 ? 15.008 -3.679 3.780 1.00 80.12 98 GLY A O 1
ATOM 777 N N . PHE A 1 99 ? 16.019 -5.059 2.328 1.00 82.31 99 PHE A N 1
ATOM 778 C CA . PHE A 1 99 ? 16.527 -3.969 1.487 1.00 82.31 99 PHE A CA 1
ATOM 779 C C . PHE A 1 99 ? 15.406 -3.240 0.748 1.00 82.31 99 PHE A C 1
ATOM 781 O O . PHE A 1 99 ? 15.428 -2.014 0.670 1.00 82.31 99 PHE A O 1
ATOM 788 N N . SER A 1 100 ? 14.405 -3.976 0.258 1.00 82.06 100 SER A N 1
ATOM 789 C CA . SER A 1 100 ? 13.231 -3.386 -0.391 1.00 82.06 100 SER A CA 1
ATOM 790 C C . SER A 1 100 ? 12.451 -2.510 0.587 1.00 82.06 100 SER A C 1
ATOM 792 O O . SER A 1 100 ? 12.086 -1.394 0.238 1.00 82.06 100 SER A O 1
ATOM 794 N N . LEU A 1 101 ? 12.275 -2.970 1.832 1.00 87.12 101 LEU A N 1
ATOM 795 C CA . LEU A 1 101 ? 11.609 -2.195 2.881 1.00 87.12 101 LEU A CA 1
ATOM 796 C C . LEU A 1 101 ? 12.357 -0.888 3.189 1.00 87.12 101 LEU A C 1
ATOM 798 O O . LEU A 1 101 ? 11.746 0.175 3.229 1.00 87.12 101 LEU A O 1
ATOM 802 N N . LEU A 1 102 ? 13.682 -0.957 3.364 1.00 88.75 102 LEU A N 1
ATOM 803 C CA . LEU A 1 102 ? 14.514 0.219 3.633 1.00 88.75 102 LEU A CA 1
ATOM 804 C C . LEU A 1 102 ? 14.462 1.218 2.470 1.00 88.75 102 LEU A C 1
ATOM 806 O O . LEU A 1 102 ? 14.341 2.422 2.678 1.00 88.75 102 LEU A O 1
ATOM 810 N N . GLN A 1 103 ? 14.527 0.720 1.237 1.00 88.44 103 GLN A N 1
ATOM 811 C CA . GLN A 1 103 ? 14.442 1.559 0.050 1.00 88.44 103 GLN A CA 1
ATOM 812 C C . GLN A 1 103 ? 13.070 2.235 -0.063 1.00 88.44 103 GLN A C 1
ATOM 814 O O . GLN A 1 103 ? 12.998 3.437 -0.311 1.00 88.44 103 GLN A O 1
ATOM 819 N N . GLU A 1 104 ? 11.983 1.493 0.147 1.00 89.81 104 GLU A N 1
ATOM 820 C CA . GLU A 1 104 ? 10.627 2.049 0.150 1.00 89.81 104 GLU A CA 1
ATOM 821 C C . GLU A 1 104 ? 10.426 3.074 1.263 1.00 89.81 104 GLU A C 1
ATOM 823 O O . GLU A 1 104 ? 9.782 4.094 1.027 1.00 89.81 104 GLU A O 1
ATOM 828 N N . TYR A 1 105 ? 11.024 2.855 2.436 1.00 90.06 105 TYR A N 1
ATOM 829 C CA . TYR A 1 105 ? 11.014 3.820 3.530 1.00 90.06 105 TYR A CA 1
ATOM 830 C C . TYR A 1 105 ? 11.610 5.159 3.091 1.00 90.06 105 TYR A C 1
ATOM 832 O O . TYR A 1 105 ? 10.986 6.191 3.285 1.00 90.06 105 TYR A O 1
ATOM 840 N N . PHE A 1 106 ? 12.758 5.174 2.413 1.00 90.19 106 PHE A N 1
ATOM 841 C CA . PHE A 1 106 ? 13.356 6.441 1.972 1.00 90.19 106 PHE A CA 1
ATOM 842 C C . PHE A 1 106 ? 12.679 7.079 0.752 1.00 90.19 106 PHE A C 1
ATOM 844 O O . PHE A 1 106 ? 12.786 8.290 0.573 1.00 90.19 106 PHE A O 1
ATOM 851 N N . ILE A 1 107 ? 11.991 6.300 -0.086 1.00 89.69 107 ILE A N 1
ATOM 852 C CA . ILE A 1 107 ? 11.354 6.813 -1.309 1.00 89.69 107 ILE A CA 1
ATOM 853 C C . ILE A 1 107 ? 9.917 7.276 -1.051 1.00 89.69 107 ILE A C 1
ATOM 855 O O . ILE A 1 107 ? 9.487 8.280 -1.620 1.00 89.69 107 ILE A O 1
ATOM 859 N N . PHE A 1 108 ? 9.153 6.552 -0.228 1.00 91.12 108 PHE A N 1
ATOM 860 C CA . PHE A 1 108 ? 7.725 6.802 -0.057 1.00 91.12 108 PHE A CA 1
ATOM 861 C C . PHE A 1 108 ? 7.190 6.360 1.316 1.00 91.12 108 PHE A C 1
ATOM 863 O O . PHE A 1 108 ? 6.403 5.419 1.441 1.00 91.12 108 PHE A O 1
ATOM 870 N N . LEU A 1 109 ? 7.567 7.117 2.352 1.00 91.75 109 LEU A N 1
ATOM 871 C CA . LEU A 1 109 ? 7.161 6.914 3.753 1.00 91.75 109 LEU A CA 1
ATOM 872 C C . LEU A 1 109 ? 5.646 6.763 3.956 1.00 91.75 109 LEU A C 1
ATOM 874 O O . LEU A 1 109 ? 5.200 6.004 4.813 1.00 91.75 109 LEU A O 1
ATOM 878 N N . GLN A 1 110 ? 4.838 7.461 3.156 1.00 92.56 110 GLN A N 1
ATOM 879 C CA . GLN A 1 110 ? 3.380 7.462 3.305 1.00 92.56 110 GLN A CA 1
ATOM 880 C C . GLN A 1 110 ? 2.756 6.070 3.126 1.00 92.56 110 GLN A C 1
ATOM 882 O O . GLN A 1 110 ? 1.713 5.798 3.712 1.00 92.56 110 GLN A O 1
ATOM 887 N N . LYS A 1 111 ? 3.405 5.148 2.399 1.00 92.75 111 LYS A N 1
ATOM 888 C CA . LYS A 1 111 ? 2.947 3.752 2.282 1.00 92.75 111 LYS A CA 1
ATOM 889 C C . LYS A 1 111 ? 2.792 3.065 3.647 1.00 92.75 111 LYS A C 1
ATOM 891 O O . LYS A 1 111 ? 1.932 2.202 3.806 1.00 92.75 111 LYS A O 1
ATOM 896 N N . PHE A 1 112 ? 3.619 3.421 4.625 1.00 94.44 112 PHE A N 1
ATOM 897 C CA . PHE A 1 112 ? 3.612 2.779 5.940 1.00 94.44 112 PHE A CA 1
ATOM 898 C C . PHE A 1 112 ? 2.482 3.280 6.840 1.00 94.44 112 PHE A C 1
ATOM 900 O O . PHE A 1 112 ? 2.154 2.615 7.811 1.00 94.44 112 PHE A O 1
ATOM 907 N N . LEU A 1 113 ? 1.823 4.386 6.483 1.00 96.06 113 LEU A N 1
ATOM 908 C CA . LEU A 1 113 ? 0.736 5.004 7.251 1.00 96.06 113 LEU A CA 1
ATOM 909 C C . LEU A 1 113 ? -0.640 4.362 6.994 1.00 96.06 113 LEU A C 1
ATOM 911 O O . LEU A 1 113 ? -1.681 4.992 7.190 1.00 96.06 113 LEU A O 1
ATOM 915 N N . PHE A 1 114 ? -0.647 3.114 6.527 1.00 96.69 114 PHE A N 1
ATOM 916 C CA . PHE A 1 114 ? -1.852 2.316 6.349 1.00 96.69 114 PHE A CA 1
ATOM 917 C C . PHE A 1 11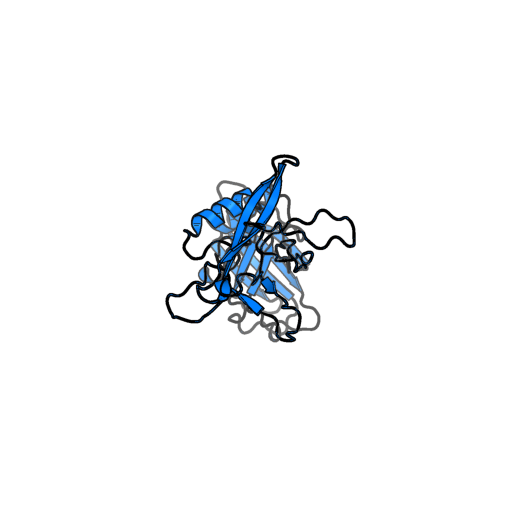4 ? -2.006 1.317 7.491 1.00 96.69 114 PHE A C 1
ATOM 919 O O . PHE A 1 114 ? -1.025 0.708 7.922 1.00 96.69 114 PHE A O 1
ATOM 926 N N . PHE A 1 115 ? -3.246 1.079 7.904 1.00 96.62 115 PHE A N 1
ATOM 927 C CA . PHE A 1 115 ? -3.619 -0.041 8.762 1.00 96.62 115 PHE A CA 1
ATOM 928 C C . PHE A 1 115 ? -4.899 -0.699 8.243 1.00 96.62 115 PHE A C 1
ATOM 930 O O . PHE A 1 115 ? -5.769 -0.042 7.668 1.00 96.62 115 PHE A O 1
ATOM 937 N N . ASP A 1 116 ? -5.017 -2.003 8.457 1.00 96.25 116 ASP A N 1
ATOM 938 C CA . ASP A 1 116 ? -6.153 -2.804 8.025 1.00 96.25 116 ASP A CA 1
ATOM 939 C C . ASP A 1 116 ? -6.796 -3.495 9.227 1.00 96.25 116 ASP A C 1
ATOM 941 O O . ASP A 1 116 ? -6.110 -4.072 10.070 1.00 96.25 116 ASP A O 1
ATOM 945 N N . ILE A 1 117 ? -8.129 -3.500 9.249 1.00 96.31 117 ILE A N 1
ATOM 946 C CA . ILE A 1 117 ? -8.927 -4.393 10.090 1.00 96.31 117 ILE A CA 1
ATOM 947 C C . ILE A 1 117 ? -9.435 -5.520 9.193 1.00 96.31 117 ILE A C 1
ATOM 949 O O . ILE A 1 117 ? -10.242 -5.304 8.284 1.00 96.31 117 ILE A O 1
ATOM 953 N N . THR A 1 118 ? -8.933 -6.725 9.421 1.00 95.50 118 THR A N 1
ATOM 954 C CA . THR A 1 118 ? -9.298 -7.953 8.707 1.00 95.50 118 THR A CA 1
ATOM 955 C C . THR A 1 118 ? -10.302 -8.776 9.521 1.00 95.50 118 THR A C 1
ATOM 957 O O . THR A 1 118 ? -10.724 -8.369 10.599 1.00 95.50 118 THR A O 1
ATOM 960 N N . GLY A 1 119 ? -10.778 -9.899 8.979 1.00 90.94 119 GLY A N 1
ATOM 961 C CA . GLY A 1 119 ? -11.665 -10.809 9.715 1.00 90.94 119 GLY A CA 1
ATOM 962 C C . GLY A 1 119 ? -13.065 -10.255 10.003 1.00 90.94 119 GLY A C 1
ATOM 963 O O . GLY A 1 119 ? -13.801 -10.834 10.797 1.00 90.94 119 GLY A O 1
ATOM 964 N N . LEU A 1 120 ? -13.471 -9.161 9.348 1.00 90.00 120 LEU A N 1
ATOM 965 C CA . LEU A 1 120 ? -14.784 -8.523 9.539 1.00 90.00 120 LEU A CA 1
ATOM 966 C C . LEU A 1 120 ? -15.973 -9.391 9.082 1.00 90.00 120 LEU A C 1
ATOM 968 O O . LEU A 1 120 ? -17.133 -9.088 9.383 1.00 90.00 120 LEU A O 1
ATOM 972 N N . ASP A 1 121 ? -15.700 -10.480 8.370 1.00 88.56 121 ASP A N 1
ATOM 973 C CA . ASP A 1 121 ? -16.652 -11.525 8.006 1.00 88.56 121 ASP A CA 1
ATOM 974 C C . ASP A 1 121 ? -16.985 -12.448 9.191 1.00 88.56 121 ASP A C 1
ATOM 976 O O . ASP A 1 121 ? -18.051 -13.065 9.212 1.00 88.56 121 ASP A O 1
ATOM 980 N N . LYS A 1 122 ? -16.114 -12.501 10.210 1.00 86.75 122 LYS A N 1
ATOM 981 C CA . LYS A 1 122 ? -16.346 -13.223 11.471 1.00 86.75 122 LYS A CA 1
ATOM 982 C C . LYS A 1 122 ? -17.286 -12.471 12.414 1.00 86.75 122 LYS A C 1
ATOM 984 O O . LYS A 1 122 ? -17.823 -13.089 13.333 1.00 86.75 122 LYS A O 1
ATOM 989 N N . TRP A 1 123 ? -17.491 -11.170 12.205 1.00 85.19 123 TRP A N 1
ATOM 990 C CA . TRP A 1 123 ? -18.477 -10.394 12.950 1.00 85.19 123 TRP A CA 1
ATOM 991 C C . TRP A 1 123 ? -19.883 -10.873 12.568 1.00 85.19 123 TRP A C 1
ATOM 993 O O . TRP A 1 123 ? -20.421 -10.520 11.520 1.00 85.19 123 TRP A O 1
ATOM 1003 N N . LYS A 1 124 ? -20.457 -11.746 13.397 1.00 75.38 124 LYS A N 1
ATOM 1004 C CA . LYS A 1 124 ? -21.809 -12.295 13.227 1.00 75.38 124 LYS A CA 1
ATOM 1005 C C . LYS A 1 124 ? -22.806 -11.489 14.059 1.00 75.38 124 LYS A C 1
ATOM 1007 O O . LYS A 1 124 ? -22.420 -10.921 15.075 1.00 75.38 124 LYS A O 1
ATOM 1012 N N . TYR A 1 125 ? -24.076 -11.499 13.649 1.00 69.00 125 TYR A N 1
ATOM 1013 C CA . TYR A 1 125 ? -25.190 -10.848 14.358 1.00 69.00 125 TYR A CA 1
ATOM 1014 C C . TYR A 1 125 ? -25.067 -9.323 14.427 1.00 69.00 125 TYR A C 1
ATOM 1016 O O . TYR A 1 125 ? -25.075 -8.722 15.494 1.00 69.00 125 TYR A O 1
ATOM 1024 N N . LYS A 1 126 ? -24.945 -8.684 13.262 1.00 72.25 126 LYS A N 1
ATOM 1025 C CA . LYS A 1 126 ? -24.763 -7.228 13.178 1.00 72.25 126 LYS A CA 1
ATOM 1026 C C . LYS A 1 126 ? -26.076 -6.435 13.325 1.00 72.25 126 LYS A C 1
ATOM 1028 O O . LYS A 1 126 ? -26.052 -5.218 13.515 1.00 72.25 126 LYS A O 1
ATOM 1033 N N . GLY A 1 127 ? -27.207 -7.143 13.258 1.00 75.00 127 GLY A N 1
ATOM 1034 C CA . GLY A 1 127 ? -28.554 -6.585 13.279 1.00 75.00 127 GLY A CA 1
ATOM 1035 C C . GLY A 1 127 ? -28.928 -5.864 11.980 1.00 75.00 127 GLY A C 1
ATOM 1036 O O . GLY A 1 127 ? -28.156 -5.816 11.019 1.00 75.00 127 GLY A O 1
ATOM 1037 N N . ASP A 1 128 ? -30.118 -5.265 11.985 1.00 81.38 128 ASP A N 1
ATOM 1038 C CA . ASP A 1 128 ? -30.662 -4.508 10.850 1.00 81.38 128 ASP A CA 1
ATOM 1039 C C . ASP A 1 128 ? -30.247 -3.028 10.857 1.00 81.38 128 ASP A C 1
ATOM 1041 O O . ASP A 1 128 ? -30.761 -2.228 10.075 1.00 81.38 128 ASP A O 1
ATOM 1045 N N . ALA A 1 129 ? -29.320 -2.638 11.739 1.00 84.88 129 ALA A N 1
ATOM 1046 C CA . ALA A 1 129 ? -28.829 -1.268 11.779 1.00 84.88 129 ALA A CA 1
ATOM 1047 C C . ALA A 1 129 ? -28.073 -0.913 10.491 1.00 84.88 129 ALA A C 1
ATOM 1049 O O . ALA A 1 129 ? -27.481 -1.761 9.815 1.00 84.88 129 ALA A O 1
ATOM 1050 N N . THR A 1 130 ? -28.087 0.375 10.171 1.00 88.12 130 THR A N 1
ATOM 1051 C CA . THR A 1 130 ? -27.365 0.957 9.034 1.00 88.12 130 THR A CA 1
ATOM 1052 C C . THR A 1 130 ? -26.129 1.727 9.477 1.00 88.12 130 THR A C 1
ATOM 1054 O O . THR A 1 130 ? -25.378 2.206 8.632 1.00 88.12 130 THR A O 1
ATOM 1057 N N . THR A 1 131 ? -25.900 1.879 10.781 1.00 90.25 131 THR A N 1
ATOM 1058 C CA . THR A 1 131 ? -24.744 2.592 11.322 1.00 90.25 131 THR A CA 1
ATOM 1059 C C . THR A 1 131 ? -24.012 1.742 12.353 1.00 90.25 131 THR A C 1
ATOM 1061 O O . THR A 1 131 ? -24.590 0.859 12.991 1.00 90.25 131 THR A O 1
ATOM 1064 N N . PHE A 1 132 ? -22.709 1.971 12.459 1.00 91.12 132 PHE A N 1
ATOM 1065 C CA . PHE A 1 132 ? -21.847 1.308 13.428 1.00 91.12 132 PHE A CA 1
ATOM 1066 C C . PHE A 1 132 ? -20.660 2.206 13.770 1.00 91.12 132 PHE A C 1
ATOM 1068 O O . PHE A 1 132 ? -20.292 3.101 13.004 1.00 91.12 132 PHE A O 1
ATOM 1075 N N . GLU A 1 133 ? -20.038 1.952 14.910 1.00 92.44 133 GLU A N 1
ATOM 1076 C CA . GLU A 1 133 ? -18.855 2.655 15.389 1.00 92.44 133 GLU A CA 1
ATOM 1077 C C . GLU A 1 133 ? -17.705 1.664 15.573 1.00 92.44 133 GLU A C 1
ATOM 1079 O O . GLU A 1 133 ? -17.901 0.558 16.073 1.00 92.44 133 GLU A O 1
ATOM 1084 N N . ILE A 1 134 ? -16.504 2.055 15.149 1.00 93.81 134 ILE A N 1
ATOM 1085 C CA . ILE A 1 134 ? -15.263 1.363 15.500 1.00 93.81 134 ILE A CA 1
ATOM 1086 C C . ILE A 1 134 ? -14.570 2.199 16.567 1.00 93.81 134 ILE A C 1
ATOM 1088 O O . ILE A 1 134 ? -14.276 3.374 16.346 1.00 93.81 134 ILE A O 1
ATOM 1092 N N . LEU A 1 135 ? -14.313 1.582 17.709 1.00 94.06 135 LEU A N 1
ATOM 1093 C CA . LEU A 1 135 ? -13.645 2.173 18.851 1.00 94.06 135 LEU A CA 1
ATOM 1094 C C . LEU A 1 135 ? -12.269 1.532 19.015 1.00 94.06 135 LEU A C 1
ATOM 1096 O O . LEU A 1 135 ? -12.159 0.316 19.154 1.00 94.06 135 LEU A O 1
ATOM 1100 N N . PHE A 1 136 ? -11.240 2.362 19.019 1.00 94.19 136 PHE A N 1
ATOM 1101 C CA . PHE A 1 136 ? -9.869 1.998 19.342 1.00 94.19 136 PHE A CA 1
ATOM 1102 C C . PHE A 1 136 ? -9.600 2.481 20.760 1.00 94.19 136 PHE A C 1
ATOM 1104 O O . PHE A 1 136 ? -9.702 3.680 21.017 1.00 94.19 136 PHE A O 1
ATOM 1111 N N . GLU A 1 137 ? -9.291 1.564 21.665 1.00 93.06 137 GLU A N 1
ATOM 1112 C CA . GLU A 1 137 ? -8.932 1.879 23.046 1.00 93.06 137 GLU A CA 1
ATOM 1113 C C . GLU A 1 137 ? -7.423 1.801 23.207 1.00 93.06 137 GLU A C 1
ATOM 1115 O O . GLU A 1 137 ? -6.797 0.846 22.743 1.00 93.06 137 GLU A O 1
ATOM 1120 N N . PHE A 1 138 ? -6.840 2.787 23.876 1.00 91.00 138 PHE A N 1
ATOM 1121 C CA . PHE A 1 138 ? -5.401 2.887 24.074 1.00 91.00 138 PHE A CA 1
ATOM 1122 C C . PHE A 1 138 ? -5.048 2.757 25.552 1.00 91.00 138 PHE A C 1
ATOM 1124 O O . PHE A 1 138 ? -5.746 3.276 26.423 1.00 91.00 138 PHE A O 1
ATOM 1131 N N . ASN A 1 139 ? -3.930 2.089 25.819 1.00 88.56 139 ASN A N 1
ATOM 1132 C CA . ASN A 1 139 ? -3.232 2.214 27.092 1.00 88.56 139 ASN A CA 1
ATOM 1133 C C . ASN A 1 139 ? -2.619 3.620 27.179 1.00 88.56 139 ASN A C 1
ATOM 1135 O O . ASN A 1 139 ? -2.266 4.190 26.145 1.00 88.56 139 ASN A O 1
ATOM 1139 N N . GLU A 1 140 ? -2.474 4.161 28.390 1.00 80.00 140 GLU A N 1
ATOM 1140 C CA . GLU A 1 140 ? -1.937 5.509 28.617 1.00 80.00 140 GLU A CA 1
ATOM 1141 C C . GLU A 1 140 ? -0.554 5.681 27.947 1.00 80.00 140 GLU A C 1
ATOM 1143 O O . GLU A 1 140 ? 0.421 5.039 28.360 1.00 80.00 140 GLU A O 1
ATOM 1148 N N . PRO A 1 141 ? -0.439 6.514 26.893 1.00 78.00 141 PRO A N 1
ATOM 1149 C CA . PRO A 1 141 ? 0.850 6.835 26.307 1.00 78.00 141 PRO A CA 1
ATOM 1150 C C . PRO A 1 141 ? 1.562 7.907 27.148 1.00 78.00 141 PRO A C 1
ATOM 1152 O O . PRO A 1 141 ? 0.911 8.750 27.759 1.00 78.00 141 PRO A O 1
ATOM 1155 N N . PRO A 1 142 ? 2.907 7.974 27.125 1.00 79.62 142 PRO A N 1
ATOM 1156 C CA . PRO A 1 142 ? 3.668 9.019 27.819 1.00 79.62 142 PRO A CA 1
ATOM 1157 C C . PRO A 1 142 ? 3.564 10.405 27.146 1.00 79.62 142 PRO A C 1
ATOM 1159 O O . PRO A 1 142 ? 4.343 11.306 27.449 1.00 79.62 142 PRO A O 1
ATOM 1162 N N . PHE A 1 143 ? 2.646 10.567 26.195 1.00 82.19 143 PHE A N 1
ATOM 1163 C CA . PHE A 1 143 ? 2.398 11.767 25.405 1.00 82.19 143 PHE A CA 1
ATOM 1164 C C . PHE A 1 143 ? 0.905 11.864 25.071 1.00 82.19 143 PHE A C 1
ATOM 1166 O O . PHE A 1 143 ? 0.182 10.870 25.127 1.00 82.19 143 PHE A O 1
ATOM 1173 N N . GLU A 1 144 ? 0.436 13.057 24.706 1.00 82.00 144 GLU A N 1
ATOM 1174 C CA . GLU A 1 144 ? -0.970 13.261 24.352 1.00 82.00 144 GLU A CA 1
ATOM 1175 C C . GLU A 1 144 ? -1.332 12.547 23.045 1.00 82.00 144 GLU A C 1
ATOM 1177 O O . GLU A 1 144 ? -0.641 12.680 22.032 1.00 82.00 144 GLU A O 1
ATOM 1182 N N . ILE A 1 145 ? -2.451 11.814 23.048 1.00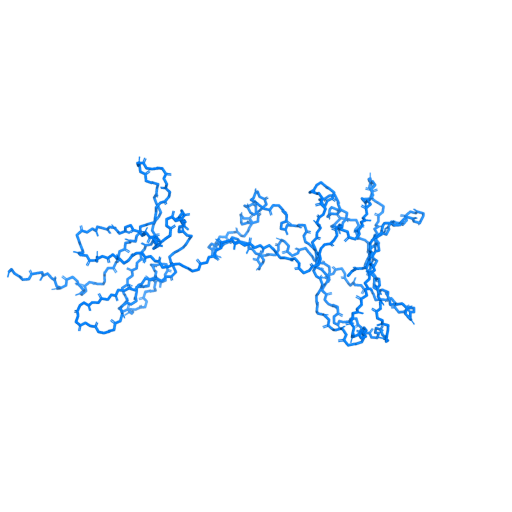 80.94 145 ILE A N 1
ATOM 1183 C CA . ILE A 1 145 ? -2.968 11.195 21.825 1.00 80.94 145 ILE A CA 1
ATOM 1184 C C . ILE A 1 145 ? -3.431 12.296 20.860 1.00 80.94 145 ILE A C 1
ATOM 1186 O O . ILE A 1 145 ? -4.236 13.148 21.254 1.00 80.94 145 ILE A O 1
ATOM 1190 N N . PRO A 1 146 ? -2.999 12.268 19.584 1.00 85.56 146 PRO A N 1
ATOM 1191 C CA . PRO A 1 146 ? -3.431 13.242 18.595 1.00 85.56 146 PRO A CA 1
ATOM 1192 C C . PRO A 1 146 ? -4.958 13.327 18.485 1.00 85.56 146 PRO A C 1
ATOM 1194 O O . PRO A 1 146 ? -5.669 12.318 18.440 1.00 85.56 146 PRO A O 1
ATOM 1197 N N . THR A 1 147 ? -5.480 14.551 18.394 1.00 88.56 147 THR A N 1
ATOM 1198 C CA . THR A 1 147 ? -6.901 14.758 18.096 1.00 88.56 147 THR A CA 1
ATOM 1199 C C . THR A 1 147 ? -7.190 14.322 16.666 1.00 88.56 147 THR A C 1
ATOM 1201 O O . THR A 1 147 ? -6.562 14.820 15.729 1.00 88.56 147 THR A O 1
ATOM 1204 N N . VAL A 1 148 ? -8.166 13.432 16.490 1.00 91.19 148 VAL A N 1
ATOM 1205 C CA . VAL A 1 148 ? -8.585 12.974 15.163 1.00 91.19 148 VAL A CA 1
ATOM 1206 C C . VAL A 1 148 ? -9.862 13.654 14.691 1.00 91.19 148 VAL A C 1
ATOM 1208 O O . VAL A 1 148 ? -10.713 14.063 15.481 1.00 91.19 148 VAL A O 1
ATOM 1211 N N . THR A 1 149 ? -10.014 13.727 13.374 1.00 91.31 149 THR A N 1
ATOM 1212 C CA . THR A 1 149 ? -11.236 14.172 12.700 1.00 91.31 149 THR A CA 1
ATOM 1213 C C . THR A 1 149 ? -11.575 13.216 11.560 1.00 91.31 149 THR A C 1
ATOM 1215 O O . THR A 1 149 ? -10.784 12.342 11.203 1.00 91.31 149 THR A O 1
ATOM 1218 N N . ALA A 1 150 ? -12.738 13.390 10.930 1.00 88.81 150 ALA A N 1
ATOM 1219 C CA . ALA A 1 150 ? -13.108 12.588 9.765 1.00 88.81 150 ALA A CA 1
ATOM 1220 C C . ALA A 1 150 ? -12.130 12.736 8.578 1.00 88.81 150 ALA A C 1
ATOM 1222 O O . ALA A 1 150 ? -12.101 11.877 7.711 1.00 88.81 150 ALA A O 1
ATOM 1223 N N . THR A 1 151 ? -11.311 13.787 8.505 1.00 89.69 151 THR A N 1
ATOM 1224 C CA . THR A 1 151 ? -10.305 13.930 7.435 1.00 89.69 151 THR A CA 1
ATOM 1225 C C . THR A 1 151 ? -8.977 13.249 7.762 1.00 89.69 151 THR A C 1
ATOM 1227 O O . THR A 1 151 ? -8.134 13.092 6.880 1.00 89.69 151 THR A O 1
ATOM 1230 N N . THR A 1 152 ? -8.778 12.829 9.015 1.00 93.19 152 THR A N 1
ATOM 1231 C CA . THR A 1 152 ? -7.579 12.099 9.452 1.00 93.19 152 THR A CA 1
ATOM 1232 C C . THR A 1 152 ? -7.517 10.701 8.833 1.00 93.19 152 THR A C 1
ATOM 1234 O O . THR A 1 152 ? -6.425 10.178 8.631 1.00 93.19 152 THR A O 1
ATOM 1237 N N . PHE A 1 153 ? -8.667 10.115 8.487 1.00 94.81 153 PHE A N 1
ATOM 1238 C CA . PHE A 1 153 ? -8.755 8.779 7.905 1.00 94.81 153 PHE A CA 1
ATOM 1239 C C . PHE A 1 153 ? -9.333 8.831 6.493 1.00 94.81 153 PHE A C 1
ATOM 1241 O O . PHE A 1 153 ? -10.448 9.305 6.278 1.00 94.81 153 PHE A O 1
ATOM 1248 N N . SER A 1 154 ? -8.612 8.254 5.540 1.00 94.75 154 SER A N 1
ATOM 1249 C CA . SER A 1 154 ? -9.104 8.017 4.187 1.00 94.75 154 SER A CA 1
ATOM 1250 C C . SER A 1 154 ? -9.349 6.530 3.966 1.00 94.75 154 SER A C 1
ATOM 1252 O O . SER A 1 154 ? -8.475 5.690 4.179 1.00 94.75 154 SER A O 1
ATOM 1254 N N . LEU A 1 155 ? -10.561 6.206 3.522 1.00 92.75 155 LEU A N 1
ATOM 1255 C CA . LEU A 1 155 ? -10.921 4.873 3.042 1.00 92.75 155 LEU A CA 1
ATOM 1256 C C . LEU A 1 155 ? -10.706 4.783 1.528 1.00 92.75 155 LEU A C 1
ATOM 1258 O O . LEU A 1 155 ? -10.617 5.803 0.847 1.00 92.75 155 LEU A O 1
ATOM 1262 N N . PHE A 1 156 ? -10.655 3.558 0.996 1.00 90.75 156 PHE A N 1
ATOM 1263 C CA . PHE A 1 156 ? -10.549 3.292 -0.451 1.00 90.75 156 PHE A CA 1
ATOM 1264 C C . PHE A 1 156 ? -9.340 3.963 -1.123 1.00 90.75 156 PHE A C 1
ATOM 1266 O O . PHE A 1 156 ? -9.369 4.285 -2.308 1.00 90.75 156 PHE A O 1
ATOM 1273 N N . SER A 1 157 ? -8.277 4.178 -0.353 1.00 92.12 157 SER A N 1
ATOM 1274 C CA . SER A 1 157 ? -7.027 4.761 -0.830 1.00 92.12 157 SER A CA 1
ATOM 1275 C C . SER A 1 157 ? -6.017 3.659 -1.118 1.00 92.12 157 SER A C 1
ATOM 1277 O O . SER A 1 157 ? -5.937 2.682 -0.375 1.00 92.12 157 SER A O 1
ATOM 1279 N N . VAL A 1 158 ? -5.243 3.816 -2.191 1.00 91.81 158 VAL A N 1
ATOM 1280 C CA . VAL A 1 158 ? -4.147 2.908 -2.547 1.00 91.81 158 VAL A CA 1
ATOM 1281 C C . VAL A 1 158 ? -2.959 3.714 -3.077 1.00 91.81 158 VAL A C 1
ATOM 1283 O O . VAL A 1 158 ? -3.169 4.708 -3.777 1.00 91.81 158 VAL A O 1
ATOM 1286 N N . PRO A 1 159 ? -1.714 3.318 -2.769 1.00 90.56 159 PRO A N 1
ATOM 1287 C CA . PRO A 1 159 ? -0.544 3.894 -3.418 1.00 90.56 159 PRO A CA 1
ATOM 1288 C C . PRO A 1 159 ? -0.511 3.495 -4.901 1.00 90.56 159 PRO A C 1
ATOM 1290 O O . PRO A 1 159 ? -0.831 2.360 -5.251 1.00 90.56 159 PRO A O 1
ATOM 1293 N N . VAL A 1 160 ? -0.106 4.419 -5.775 1.00 89.44 160 VAL A N 1
ATOM 1294 C CA . VAL A 1 160 ? -0.039 4.194 -7.228 1.00 89.44 160 VAL A CA 1
ATOM 1295 C C . VAL A 1 160 ? 1.365 4.505 -7.734 1.00 89.44 160 VAL A C 1
ATOM 1297 O O . VAL A 1 160 ? 1.940 5.536 -7.392 1.00 89.44 160 VAL A O 1
ATOM 1300 N N . VAL A 1 161 ? 1.901 3.626 -8.583 1.00 88.31 161 VAL A N 1
ATOM 1301 C CA . VAL A 1 161 ? 3.156 3.845 -9.314 1.00 88.31 161 VAL A CA 1
ATOM 1302 C C . VAL A 1 161 ? 2.821 4.127 -10.777 1.00 88.31 161 VAL A C 1
ATOM 1304 O O . VAL A 1 161 ? 2.009 3.428 -11.379 1.00 88.31 161 VAL A O 1
ATOM 1307 N N . ASN A 1 162 ? 3.440 5.155 -11.358 1.00 90.50 162 ASN A N 1
ATOM 1308 C CA . ASN A 1 162 ? 3.205 5.555 -12.745 1.00 90.50 162 ASN A CA 1
ATOM 1309 C C . ASN A 1 162 ? 3.994 4.674 -13.733 1.00 90.50 162 ASN A C 1
ATOM 1311 O O . ASN A 1 162 ? 4.992 5.111 -14.307 1.00 90.50 162 ASN A O 1
ATOM 1315 N N . LEU A 1 163 ? 3.558 3.427 -13.901 1.00 90.81 163 LEU A N 1
ATOM 1316 C CA . LEU A 1 163 ? 4.075 2.485 -14.893 1.00 90.81 163 LEU A CA 1
ATOM 1317 C C . LEU A 1 163 ? 2.955 2.082 -15.847 1.00 90.81 163 LEU A C 1
ATOM 1319 O O . LEU A 1 163 ? 1.827 1.834 -15.427 1.00 90.81 163 LEU A O 1
ATOM 1323 N N . PHE A 1 164 ? 3.271 2.007 -17.133 1.00 91.12 164 PHE A N 1
ATOM 1324 C CA . PHE A 1 164 ? 2.334 1.595 -18.170 1.00 91.12 164 PHE A CA 1
ATOM 1325 C C . PHE A 1 164 ? 3.087 0.900 -19.312 1.00 91.12 164 PHE A C 1
ATOM 1327 O O . PHE A 1 164 ? 4.246 1.242 -19.566 1.00 91.12 164 PHE A O 1
ATOM 1334 N N . PRO A 1 165 ? 2.450 -0.055 -20.015 1.00 93.19 165 PRO A N 1
ATOM 1335 C CA . PRO A 1 165 ? 3.015 -0.651 -21.219 1.00 93.19 165 PRO A CA 1
ATOM 1336 C C . PRO A 1 165 ? 3.243 0.412 -22.294 1.00 93.19 165 PRO A C 1
ATOM 1338 O O . PRO A 1 165 ? 2.376 1.257 -22.530 1.00 93.19 165 PRO A O 1
ATOM 1341 N N . HIS A 1 166 ? 4.395 0.365 -22.958 1.00 92.69 166 HIS A N 1
ATOM 1342 C CA . HIS A 1 166 ? 4.721 1.287 -24.043 1.00 92.69 166 HIS A CA 1
ATOM 1343 C C . HIS A 1 166 ? 5.642 0.622 -25.063 1.00 92.69 166 HIS A C 1
ATOM 1345 O O . HIS A 1 166 ? 6.643 0.013 -24.688 1.00 92.69 166 HIS A O 1
ATOM 1351 N N . ASP A 1 167 ? 5.324 0.775 -26.348 1.00 92.56 167 ASP A N 1
ATOM 1352 C CA . ASP A 1 167 ? 6.112 0.182 -27.428 1.00 92.56 167 ASP A CA 1
ATOM 1353 C C . ASP A 1 167 ? 7.434 0.927 -27.641 1.00 92.56 167 ASP A C 1
ATOM 1355 O O . ASP A 1 167 ? 7.520 2.158 -27.549 1.00 92.56 167 ASP A O 1
ATOM 1359 N N . ALA A 1 168 ? 8.474 0.175 -27.991 1.00 92.56 168 ALA A N 1
ATOM 1360 C CA . ALA A 1 168 ? 9.728 0.734 -28.471 1.00 92.56 168 ALA A CA 1
ATOM 1361 C C . ALA A 1 168 ? 9.671 1.028 -29.981 1.00 92.56 168 ALA A C 1
ATOM 1363 O O . ALA A 1 168 ? 8.882 0.446 -30.725 1.00 92.56 168 ALA A O 1
ATOM 1364 N N . GLU A 1 169 ? 10.534 1.926 -30.451 1.00 91.25 169 GLU A N 1
ATOM 1365 C CA . GLU A 1 169 ? 10.799 2.086 -31.879 1.00 91.25 169 GLU A CA 1
ATOM 1366 C C . GLU A 1 169 ? 11.418 0.792 -32.435 1.00 91.25 169 GLU A C 1
ATOM 1368 O O . GLU A 1 169 ? 12.362 0.264 -31.835 1.00 91.25 169 GLU A O 1
ATOM 1373 N N . PRO A 1 170 ? 10.925 0.274 -33.575 1.00 90.81 170 PRO A N 1
ATOM 1374 C CA . PRO A 1 170 ? 11.517 -0.899 -34.196 1.00 90.81 170 PRO A CA 1
ATOM 1375 C C . PRO A 1 170 ? 12.951 -0.588 -34.631 1.00 90.81 170 PRO A C 1
ATOM 1377 O O . PRO A 1 170 ? 13.243 0.490 -35.152 1.00 90.81 170 PRO A O 1
ATOM 1380 N N . SER A 1 171 ? 13.851 -1.548 -34.436 1.00 87.75 171 SER A N 1
ATOM 1381 C CA . SER A 1 171 ? 15.247 -1.428 -34.844 1.00 87.75 171 SER A CA 1
ATOM 1382 C C . SER A 1 171 ? 15.615 -2.556 -35.792 1.00 87.75 171 SER A C 1
ATOM 1384 O O . SER A 1 171 ? 15.228 -3.703 -35.574 1.00 87.75 171 SER A O 1
ATOM 1386 N N . LEU A 1 172 ? 16.360 -2.222 -36.845 1.00 86.19 172 LEU A N 1
ATOM 1387 C CA . LEU A 1 172 ? 16.900 -3.222 -37.752 1.00 86.19 172 LEU A CA 1
ATOM 1388 C C . LEU A 1 172 ? 18.019 -3.988 -37.041 1.00 86.19 172 LEU A C 1
ATOM 1390 O O . LEU A 1 172 ? 18.980 -3.390 -36.556 1.00 86.19 172 LEU A O 1
ATOM 1394 N N . LEU A 1 173 ? 17.886 -5.310 -37.005 1.00 82.25 173 LEU A N 1
ATOM 1395 C CA . LEU A 1 173 ? 18.916 -6.214 -36.518 1.00 82.25 173 LEU A CA 1
ATOM 1396 C C . LEU A 1 173 ? 19.780 -6.647 -37.708 1.00 82.25 173 LEU A C 1
ATOM 1398 O O . LEU A 1 173 ? 19.415 -7.558 -38.441 1.00 82.25 173 LEU A O 1
ATOM 1402 N N . ASP A 1 174 ? 20.897 -5.955 -37.926 1.00 78.06 174 ASP A N 1
ATOM 1403 C CA . ASP A 1 174 ? 21.807 -6.183 -39.061 1.00 78.06 174 ASP A CA 1
ATOM 1404 C C . ASP A 1 174 ? 23.100 -6.932 -38.676 1.00 78.06 174 ASP A C 1
ATOM 1406 O O . ASP A 1 174 ? 24.010 -7.059 -39.490 1.00 78.06 174 ASP A O 1
ATOM 1410 N N . HIS A 1 175 ? 23.199 -7.409 -37.429 1.00 72.69 175 HIS A N 1
ATOM 1411 C CA . HIS A 1 175 ? 24.381 -8.055 -36.833 1.00 72.69 175 HIS A CA 1
ATOM 1412 C C . HIS A 1 175 ? 25.687 -7.235 -36.878 1.00 72.69 175 HIS A C 1
ATOM 1414 O O . HIS A 1 175 ? 26.732 -7.734 -36.467 1.00 72.69 175 HIS A O 1
ATOM 1420 N N . THR A 1 176 ? 25.653 -5.975 -37.322 1.00 72.38 176 THR A N 1
ATOM 1421 C CA . THR A 1 176 ? 26.835 -5.098 -37.342 1.00 72.38 176 THR A CA 1
ATOM 1422 C C . THR A 1 176 ? 27.064 -4.424 -35.995 1.00 72.38 176 THR A C 1
ATOM 1424 O O . THR A 1 176 ? 28.189 -4.064 -35.649 1.00 72.38 176 THR A O 1
ATOM 1427 N N . ARG A 1 177 ? 25.988 -4.248 -35.221 1.00 74.31 177 ARG A N 1
ATOM 1428 C CA . ARG A 1 177 ? 26.015 -3.628 -33.897 1.00 74.31 177 ARG A CA 1
ATOM 1429 C C . ARG A 1 177 ? 25.970 -4.696 -32.822 1.00 74.31 177 ARG A C 1
ATOM 1431 O O . ARG A 1 177 ? 25.033 -5.483 -32.761 1.00 74.31 177 ARG A O 1
ATOM 1438 N N . GLU A 1 178 ? 26.946 -4.639 -31.924 1.00 77.88 178 GLU A N 1
ATOM 1439 C CA . GLU A 1 178 ? 27.000 -5.484 -30.728 1.00 77.88 178 GLU A CA 1
ATOM 1440 C C . GLU A 1 178 ? 25.773 -5.276 -29.824 1.00 77.88 178 GLU A C 1
ATOM 1442 O O . GLU A 1 178 ? 25.232 -6.227 -29.267 1.00 77.88 178 GLU A O 1
ATOM 1447 N N . ARG A 1 179 ? 25.299 -4.026 -29.719 1.00 85.62 179 ARG A N 1
ATOM 1448 C CA . ARG A 1 179 ? 24.168 -3.641 -28.871 1.00 85.62 179 ARG A CA 1
ATOM 1449 C C . ARG A 1 179 ? 23.236 -2.656 -29.559 1.00 85.62 179 ARG A C 1
ATOM 1451 O O . ARG A 1 179 ? 23.681 -1.721 -30.228 1.00 85.62 179 ARG A O 1
ATOM 1458 N N . ILE A 1 180 ? 21.938 -2.820 -29.329 1.00 89.75 180 ILE A N 1
ATOM 1459 C CA . ILE A 1 180 ? 20.893 -1.950 -29.870 1.00 89.75 180 ILE A CA 1
ATOM 1460 C C . ILE A 1 180 ? 20.316 -1.100 -28.749 1.00 89.75 180 ILE A C 1
ATOM 1462 O O . ILE A 1 180 ? 19.826 -1.619 -27.750 1.00 89.75 180 ILE A O 1
ATOM 1466 N N . ARG A 1 181 ? 20.349 0.224 -28.914 1.00 90.12 181 ARG A N 1
ATOM 1467 C CA . ARG A 1 181 ? 19.685 1.140 -27.986 1.00 90.12 181 ARG A CA 1
ATOM 1468 C C . ARG A 1 181 ? 18.171 1.055 -28.161 1.00 90.12 181 ARG A C 1
ATOM 1470 O O . ARG A 1 181 ? 17.662 1.308 -29.250 1.00 90.12 181 ARG A O 1
ATOM 1477 N N . VAL A 1 182 ? 17.464 0.803 -27.066 1.00 92.00 182 VAL A N 1
ATOM 1478 C CA . VAL A 1 182 ? 16.003 0.838 -27.012 1.00 92.00 182 VAL A CA 1
ATOM 1479 C C . VAL A 1 182 ? 15.548 2.282 -26.879 1.00 92.00 182 VAL A C 1
ATOM 1481 O O . VAL A 1 182 ? 16.035 3.030 -26.025 1.00 92.00 182 VAL A O 1
ATOM 1484 N N . ARG A 1 183 ? 14.607 2.680 -27.730 1.00 90.19 183 ARG A N 1
ATOM 1485 C CA . ARG A 1 183 ? 13.974 3.996 -27.676 1.00 90.19 183 ARG A CA 1
ATOM 1486 C C . ARG A 1 183 ? 12.473 3.807 -27.522 1.00 90.19 183 ARG A C 1
ATOM 1488 O O . ARG A 1 183 ? 11.907 3.057 -28.309 1.00 90.19 183 ARG A O 1
ATOM 1495 N N . PRO A 1 184 ? 11.826 4.442 -26.535 1.00 90.75 184 PRO A N 1
ATOM 1496 C CA . PRO A 1 184 ? 10.373 4.426 -26.458 1.00 90.75 184 PRO A CA 1
ATOM 1497 C C . PRO A 1 184 ? 9.805 5.138 -27.689 1.00 90.75 184 PRO A C 1
ATOM 1499 O O . PRO A 1 184 ? 10.330 6.175 -28.094 1.00 90.75 184 PRO A O 1
ATOM 1502 N N . SER A 1 185 ? 8.732 4.606 -28.274 1.00 88.94 185 SER A N 1
ATOM 1503 C CA . SER A 1 185 ? 8.085 5.225 -29.431 1.00 88.94 185 SER A CA 1
ATOM 1504 C C . SER A 1 185 ? 7.621 6.638 -29.070 1.00 88.94 185 SER A C 1
ATOM 1506 O O . SER A 1 185 ? 6.773 6.819 -28.194 1.00 88.94 185 SER A O 1
ATOM 1508 N N . SER A 1 186 ? 8.192 7.655 -29.716 1.00 75.00 186 SER A N 1
ATOM 1509 C CA . SER A 1 186 ? 7.870 9.058 -29.445 1.00 75.00 186 SER A CA 1
ATOM 1510 C C . SER A 1 186 ? 6.949 9.612 -30.529 1.00 75.00 186 SER A C 1
ATOM 1512 O O . SER A 1 186 ? 7.378 10.309 -31.443 1.00 75.00 186 SER A O 1
ATOM 1514 N N . LYS A 1 187 ? 5.646 9.322 -30.432 1.00 65.12 187 LYS A N 1
ATOM 1515 C CA . LYS A 1 187 ? 4.637 10.003 -31.269 1.00 65.12 187 LYS A CA 1
ATOM 1516 C C . LYS A 1 187 ? 4.311 11.417 -30.771 1.00 65.12 187 LYS A C 1
ATOM 1518 O O . LYS A 1 187 ? 3.774 12.219 -31.522 1.00 65.12 187 LYS A O 1
ATOM 1523 N N . THR A 1 188 ? 4.614 11.720 -29.506 1.00 61.06 188 THR A N 1
ATOM 1524 C CA . THR A 1 188 ? 4.112 12.915 -28.803 1.00 61.06 188 THR A CA 1
ATOM 1525 C C . THR A 1 188 ? 5.197 13.784 -28.157 1.00 61.06 188 THR A C 1
ATOM 1527 O O . THR A 1 188 ? 4.856 14.695 -27.411 1.00 61.06 188 THR A O 1
ATOM 1530 N N . GLY A 1 189 ? 6.491 13.509 -28.375 1.00 58.75 189 GLY A N 1
ATOM 1531 C CA . GLY A 1 189 ? 7.585 14.340 -27.840 1.00 58.75 189 GLY A CA 1
ATOM 1532 C C . GLY A 1 189 ? 7.723 14.345 -26.308 1.00 58.75 189 GLY A C 1
ATOM 1533 O O . GLY A 1 189 ? 8.345 15.248 -25.755 1.00 58.75 189 GLY A O 1
ATOM 1534 N N . LYS A 1 190 ? 7.138 13.365 -25.604 1.00 64.19 190 LYS A N 1
ATOM 1535 C CA . LYS A 1 190 ? 7.230 13.241 -24.138 1.00 64.19 190 LYS A CA 1
ATOM 1536 C C . LYS A 1 190 ? 8.517 12.514 -23.727 1.00 64.19 190 LYS A C 1
ATOM 1538 O O . LYS A 1 190 ? 8.949 11.582 -24.402 1.00 64.19 190 LYS A O 1
ATOM 1543 N N . GLY A 1 191 ? 9.097 12.910 -22.593 1.00 77.31 191 GLY A N 1
ATOM 1544 C CA . GLY A 1 191 ? 10.253 12.245 -21.983 1.00 77.31 191 GLY A CA 1
ATOM 1545 C C . GLY A 1 191 ? 9.855 10.948 -21.278 1.00 77.31 191 GLY A C 1
ATOM 1546 O O . GLY A 1 191 ? 9.627 10.949 -20.073 1.00 77.31 191 GLY A O 1
ATOM 1547 N N . TYR A 1 192 ? 9.733 9.851 -22.025 1.00 87.38 192 TYR A N 1
ATOM 1548 C CA . TYR A 1 192 ? 9.530 8.516 -21.457 1.00 87.38 192 TYR A CA 1
ATOM 1549 C C . TYR A 1 192 ? 10.855 7.931 -20.956 1.00 87.38 192 TYR A C 1
ATOM 1551 O O . TYR A 1 192 ? 11.868 7.993 -21.655 1.00 87.38 192 TYR A O 1
ATOM 1559 N N . GLN A 1 193 ? 10.832 7.304 -19.778 1.00 88.19 193 GLN A N 1
ATOM 1560 C CA . GLN A 1 193 ? 11.956 6.535 -19.244 1.00 88.19 193 GLN A CA 1
ATOM 1561 C C . GLN A 1 193 ? 11.589 5.053 -19.210 1.00 88.19 193 GLN A C 1
ATOM 1563 O O . GLN A 1 193 ? 10.539 4.671 -18.699 1.00 88.19 193 GLN A O 1
ATOM 1568 N N . ILE A 1 194 ? 12.464 4.212 -19.759 1.00 91.06 194 ILE A N 1
ATOM 1569 C CA . ILE A 1 194 ? 12.231 2.768 -19.828 1.00 91.06 194 ILE A CA 1
ATOM 1570 C C . ILE A 1 194 ? 12.430 2.152 -18.438 1.00 91.06 194 ILE A C 1
ATOM 1572 O O . ILE A 1 194 ? 13.552 2.132 -17.913 1.00 91.06 194 ILE A O 1
ATOM 1576 N N . TYR A 1 195 ? 11.352 1.612 -17.865 1.00 90.00 195 TYR A N 1
ATOM 1577 C CA . TYR A 1 195 ? 11.380 0.913 -16.579 1.00 90.00 195 TYR A CA 1
ATOM 1578 C C . TYR A 1 195 ? 11.841 -0.543 -16.698 1.00 90.00 195 TYR A C 1
ATOM 1580 O O . TYR A 1 195 ? 12.710 -0.952 -15.938 1.00 90.00 195 TYR A O 1
ATOM 1588 N N . SER A 1 196 ? 11.353 -1.299 -17.677 1.00 90.25 196 SER A N 1
ATOM 1589 C CA . SER A 1 196 ? 11.755 -2.682 -17.971 1.00 90.25 196 SER A CA 1
ATOM 1590 C C . SER A 1 196 ? 11.558 -2.981 -19.459 1.00 90.25 196 SER A C 1
ATOM 1592 O O . SER A 1 196 ? 10.901 -2.219 -20.168 1.00 90.25 196 SER A O 1
ATOM 1594 N N . VAL A 1 197 ? 12.185 -4.054 -19.947 1.00 91.88 197 VAL A N 1
ATOM 1595 C CA . VAL A 1 197 ? 11.918 -4.613 -21.279 1.00 91.88 197 VAL A CA 1
ATOM 1596 C C . VAL A 1 197 ? 11.203 -5.936 -21.062 1.00 91.88 197 VAL A C 1
ATOM 1598 O O . VAL A 1 197 ? 11.848 -6.930 -20.731 1.00 91.88 197 VAL A O 1
ATOM 1601 N N . ASP A 1 198 ? 9.885 -5.921 -21.228 1.00 91.00 198 ASP A N 1
ATOM 1602 C CA . ASP A 1 198 ? 9.036 -7.060 -20.866 1.00 91.00 198 ASP A CA 1
ATOM 1603 C C . ASP A 1 198 ? 8.986 -8.128 -21.967 1.00 91.00 198 ASP A C 1
ATOM 1605 O O . ASP A 1 198 ? 8.828 -9.311 -21.678 1.00 91.00 198 ASP A O 1
ATOM 1609 N N . LYS A 1 199 ? 9.121 -7.720 -23.237 1.00 92.44 199 LYS A N 1
ATOM 1610 C CA . LYS A 1 199 ? 9.059 -8.620 -24.393 1.00 92.44 199 LYS A CA 1
ATOM 1611 C C . LYS A 1 199 ? 9.894 -8.099 -25.561 1.00 92.44 199 LYS A C 1
ATOM 1613 O O . LYS A 1 199 ? 9.856 -6.909 -25.867 1.00 92.44 199 LYS A O 1
ATOM 1618 N N . VAL A 1 200 ? 10.600 -9.001 -26.247 1.00 92.44 200 VAL A N 1
ATOM 1619 C CA . VAL A 1 200 ? 11.344 -8.706 -27.481 1.00 92.44 200 VAL A CA 1
ATOM 1620 C C . VAL A 1 200 ? 10.900 -9.663 -28.581 1.00 92.44 200 VAL A C 1
ATOM 1622 O O . VAL A 1 200 ? 10.939 -10.881 -28.420 1.00 92.44 200 VAL A O 1
ATOM 1625 N N . VAL A 1 201 ? 10.474 -9.099 -29.710 1.00 91.81 201 VAL A N 1
ATOM 1626 C CA . VAL A 1 201 ? 9.993 -9.851 -30.873 1.00 91.81 201 VAL A CA 1
ATOM 1627 C C . VAL A 1 201 ? 10.703 -9.359 -32.125 1.00 91.81 201 VAL A C 1
ATOM 1629 O O . VAL A 1 201 ? 10.819 -8.152 -32.338 1.00 91.81 201 VAL A O 1
ATOM 1632 N N . GLY A 1 202 ? 11.159 -10.294 -32.953 1.00 89.00 202 GLY A N 1
ATOM 1633 C CA . GLY A 1 202 ? 11.730 -10.035 -34.269 1.00 89.00 202 GLY A CA 1
ATOM 1634 C C . GLY A 1 202 ? 10.827 -10.522 -35.396 1.00 89.00 202 GLY A C 1
ATOM 1635 O O . GLY A 1 202 ? 10.069 -11.481 -35.249 1.00 89.00 202 GLY A O 1
ATOM 1636 N N . PHE A 1 203 ? 10.952 -9.869 -36.548 1.00 86.75 203 PHE A N 1
ATOM 1637 C CA . PHE A 1 203 ? 10.294 -10.262 -37.790 1.00 86.75 203 PHE A CA 1
ATOM 1638 C C . PHE A 1 203 ? 11.363 -10.500 -38.854 1.00 86.75 203 PHE A C 1
ATOM 1640 O O . PHE A 1 203 ? 12.162 -9.609 -39.140 1.00 86.75 203 PHE A O 1
ATOM 1647 N N . ILE A 1 204 ? 11.379 -11.701 -39.433 1.00 83.69 204 ILE A N 1
ATOM 1648 C CA . ILE A 1 204 ? 12.306 -12.067 -40.508 1.00 83.69 204 ILE A CA 1
ATOM 1649 C C . ILE A 1 204 ? 11.617 -11.798 -41.844 1.00 83.69 204 ILE A C 1
ATOM 1651 O O . ILE A 1 204 ? 10.477 -12.213 -42.058 1.00 83.69 204 ILE A O 1
ATOM 1655 N N . GLN A 1 205 ? 12.307 -11.121 -42.761 1.00 77.94 205 GLN A N 1
ATOM 1656 C CA . GLN A 1 205 ? 11.771 -10.846 -44.090 1.00 77.94 205 GLN A CA 1
ATOM 1657 C C . GLN A 1 205 ? 11.418 -12.157 -44.813 1.00 77.94 205 GLN A C 1
ATOM 1659 O O . GLN A 1 205 ? 12.242 -13.059 -44.921 1.00 77.94 205 GLN A O 1
ATOM 1664 N N . GLY A 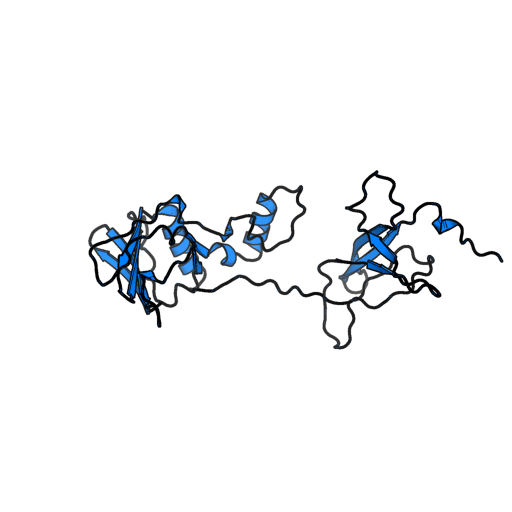1 206 ? 10.182 -12.259 -45.307 1.00 77.75 206 GLY A N 1
ATOM 1665 C CA . GLY A 1 206 ? 9.679 -13.464 -45.976 1.00 77.75 206 GLY A CA 1
ATOM 1666 C C . GLY A 1 206 ? 9.103 -14.531 -45.038 1.00 77.75 206 GLY A C 1
ATOM 1667 O O . GLY A 1 206 ? 8.555 -15.515 -45.526 1.00 77.75 206 GLY A O 1
ATOM 1668 N N . SER A 1 207 ? 9.158 -14.325 -43.719 1.00 80.00 207 SER A N 1
ATOM 1669 C CA . SER A 1 207 ? 8.453 -15.148 -42.736 1.00 80.00 207 SER A CA 1
ATOM 1670 C C . SER A 1 207 ? 7.262 -14.393 -42.147 1.00 80.00 207 SER A C 1
ATOM 1672 O O . SER A 1 207 ? 7.341 -13.197 -41.874 1.00 80.00 207 SER A O 1
ATOM 1674 N N . VAL A 1 208 ? 6.146 -15.095 -41.942 1.00 77.12 208 VAL A N 1
ATOM 1675 C CA . VAL A 1 208 ? 4.941 -14.547 -41.288 1.00 77.12 208 VAL A CA 1
ATOM 1676 C C . VAL A 1 208 ? 4.990 -14.770 -39.772 1.00 77.12 208 VAL A C 1
ATOM 1678 O O . VAL A 1 208 ? 4.308 -14.080 -39.017 1.00 77.12 208 VAL A O 1
ATOM 1681 N N . THR A 1 209 ? 5.801 -15.721 -39.306 1.00 83.56 209 THR A N 1
ATOM 1682 C CA . THR A 1 209 ? 5.879 -16.073 -37.887 1.00 83.56 209 THR A CA 1
ATOM 1683 C C . THR A 1 209 ? 6.882 -15.177 -37.160 1.00 83.56 209 THR A C 1
ATOM 1685 O O . THR A 1 209 ? 8.061 -15.179 -37.532 1.00 83.56 209 THR A O 1
ATOM 1688 N N . PRO A 1 210 ? 6.455 -14.437 -36.120 1.00 86.25 210 PRO A N 1
ATOM 1689 C CA . PRO A 1 210 ? 7.370 -13.674 -35.284 1.00 86.25 210 PRO A CA 1
ATOM 1690 C C . PRO A 1 210 ? 8.297 -14.609 -34.503 1.00 86.25 210 PRO A C 1
ATOM 1692 O O . PRO A 1 210 ? 7.873 -15.664 -34.030 1.00 86.25 210 PRO A O 1
ATOM 1695 N N . VAL A 1 211 ? 9.551 -14.195 -34.339 1.00 86.81 211 VAL A N 1
ATOM 1696 C CA . VAL A 1 211 ? 10.523 -14.869 -33.472 1.00 86.81 211 VAL A CA 1
ATOM 1697 C C . VAL A 1 211 ? 10.528 -14.153 -32.130 1.00 86.81 211 VAL A C 1
ATOM 1699 O O . VAL A 1 211 ? 10.819 -12.959 -32.058 1.00 86.81 211 VAL A O 1
ATOM 1702 N N . GLU A 1 212 ? 10.173 -14.865 -31.067 1.00 89.06 212 GLU A N 1
ATOM 1703 C CA . GLU A 1 212 ? 10.207 -14.333 -29.707 1.00 89.06 212 GLU A CA 1
ATOM 1704 C C . GLU A 1 212 ? 11.568 -14.619 -29.071 1.00 89.06 212 GLU A C 1
ATOM 1706 O O . GLU A 1 212 ? 12.029 -15.760 -29.061 1.00 89.06 212 GLU A O 1
ATOM 1711 N N . TYR A 1 213 ? 12.209 -13.576 -28.542 1.00 87.81 213 TYR A N 1
ATOM 1712 C CA . TYR A 1 213 ? 13.481 -13.706 -27.841 1.00 87.81 213 TYR A CA 1
ATOM 1713 C C . TYR A 1 213 ? 13.213 -13.821 -26.344 1.00 87.81 213 TYR A C 1
ATOM 1715 O O . TYR A 1 213 ? 12.538 -12.971 -25.762 1.00 87.81 213 TYR A O 1
ATOM 1723 N N . ALA A 1 214 ? 13.769 -14.847 -25.708 1.00 87.19 214 ALA A N 1
ATOM 1724 C CA . ALA A 1 214 ? 13.640 -15.041 -24.270 1.00 87.19 214 ALA A CA 1
ATOM 1725 C C . ALA A 1 214 ? 14.679 -14.196 -23.500 1.00 87.19 214 ALA A C 1
ATOM 1727 O O . ALA A 1 214 ? 15.815 -14.060 -23.963 1.00 87.19 214 ALA A O 1
ATOM 1728 N N . PRO A 1 215 ? 14.351 -13.652 -22.314 1.00 87.62 215 PRO A N 1
ATOM 1729 C CA . PRO A 1 215 ? 15.347 -13.020 -21.452 1.00 87.62 215 PRO A CA 1
ATOM 1730 C C . PRO A 1 215 ? 16.437 -14.021 -21.045 1.00 87.62 215 PRO A C 1
ATOM 1732 O O . PRO A 1 215 ? 16.137 -15.176 -20.736 1.00 87.62 215 PRO A O 1
ATOM 1735 N N . MET A 1 216 ? 17.696 -13.580 -20.989 1.00 81.81 216 MET A N 1
ATOM 1736 C CA . MET A 1 216 ? 18.831 -14.426 -20.591 1.00 81.81 216 MET A CA 1
ATOM 1737 C C . MET A 1 216 ? 18.674 -15.004 -19.176 1.00 81.81 216 MET A C 1
ATOM 1739 O O . MET A 1 216 ? 19.104 -16.125 -18.926 1.00 81.81 216 MET A O 1
ATOM 1743 N N . ASP A 1 217 ? 18.000 -14.292 -18.273 1.00 72.62 217 ASP A N 1
ATOM 1744 C CA . ASP A 1 217 ? 17.749 -14.754 -16.900 1.00 72.62 217 ASP A CA 1
ATOM 1745 C C . ASP A 1 217 ? 16.865 -16.016 -16.840 1.00 72.62 217 ASP A C 1
ATOM 1747 O O . ASP A 1 217 ? 16.805 -16.688 -15.813 1.00 72.62 217 ASP A O 1
ATOM 1751 N N . HIS A 1 218 ? 16.181 -16.360 -17.939 1.00 66.62 218 HIS A N 1
ATOM 1752 C CA . HIS A 1 218 ? 15.383 -17.581 -18.085 1.00 66.62 218 HIS A CA 1
ATOM 1753 C C . HIS A 1 218 ? 16.153 -18.714 -18.784 1.00 66.62 218 HIS A C 1
ATOM 1755 O O . HIS A 1 218 ? 15.551 -19.721 -19.170 1.00 66.62 218 HIS A O 1
ATOM 1761 N N . PHE A 1 219 ? 17.469 -18.569 -18.975 1.00 66.50 219 PHE A N 1
ATOM 1762 C CA . PHE A 1 219 ? 18.298 -19.622 -19.546 1.00 66.50 219 PHE A CA 1
ATOM 1763 C C . PHE A 1 219 ? 18.249 -20.868 -18.656 1.00 66.50 219 PHE A C 1
ATOM 1765 O O . PHE A 1 219 ? 18.746 -20.881 -17.531 1.00 66.50 219 PHE A O 1
ATOM 1772 N N . SER A 1 220 ? 17.640 -21.925 -19.181 1.00 61.06 220 SER A N 1
ATOM 1773 C CA . SER A 1 220 ? 17.652 -23.261 -18.594 1.00 61.06 220 SER A CA 1
ATOM 1774 C C . SER A 1 220 ? 18.566 -24.129 -19.452 1.00 61.06 220 SER A C 1
ATOM 1776 O O . SER A 1 220 ? 18.549 -24.012 -20.673 1.00 61.06 220 SER A O 1
ATOM 1778 N N . ALA A 1 221 ? 19.369 -24.996 -18.832 1.00 59.47 221 ALA A N 1
ATOM 1779 C CA . ALA A 1 221 ? 20.254 -25.914 -19.557 1.00 59.47 221 ALA A CA 1
ATOM 1780 C C . ALA A 1 221 ? 19.495 -26.993 -20.362 1.00 59.47 221 ALA A C 1
ATOM 1782 O O . ALA A 1 221 ? 20.121 -27.768 -21.087 1.00 59.47 221 ALA A O 1
ATOM 1783 N N . ASP A 1 222 ? 18.165 -27.041 -20.240 1.00 54.81 222 ASP A N 1
ATOM 1784 C CA . ASP A 1 222 ? 17.299 -27.860 -21.076 1.00 54.81 222 ASP A CA 1
ATOM 1785 C C . ASP A 1 222 ? 17.330 -27.320 -22.508 1.00 54.81 222 ASP A C 1
ATOM 1787 O O . ASP A 1 222 ? 17.015 -26.159 -22.759 1.00 54.81 222 ASP A O 1
ATOM 1791 N N . GLY A 1 223 ? 17.780 -28.168 -23.434 1.00 53.53 223 GLY A N 1
ATOM 1792 C CA . GLY A 1 223 ? 18.196 -27.832 -24.797 1.00 53.53 223 GLY A CA 1
ATOM 1793 C C . GLY A 1 223 ? 17.097 -27.381 -25.761 1.00 53.53 223 GLY A C 1
ATOM 1794 O O . GLY A 1 223 ? 17.070 -27.842 -26.901 1.00 53.53 223 GLY A O 1
ATOM 1795 N N . GLU A 1 224 ? 16.205 -26.484 -25.346 1.00 57.94 224 GLU A N 1
ATOM 1796 C CA . GLU A 1 224 ? 15.350 -25.763 -26.277 1.00 57.94 224 GLU A CA 1
ATOM 1797 C C . GLU A 1 224 ? 16.176 -24.739 -27.067 1.00 57.94 224 GLU A C 1
ATOM 1799 O O . GLU A 1 224 ? 16.832 -23.859 -26.505 1.00 57.94 224 GLU A O 1
ATOM 1804 N N . GLU A 1 225 ? 16.135 -24.851 -28.397 1.00 62.59 225 GLU A N 1
ATOM 1805 C CA . GLU A 1 225 ? 16.710 -23.880 -29.331 1.00 62.59 225 GLU A CA 1
ATOM 1806 C C . GLU A 1 225 ? 15.904 -22.565 -29.261 1.00 62.59 225 GLU A C 1
ATOM 1808 O O . GLU A 1 225 ? 15.050 -22.294 -30.100 1.00 62.59 225 GLU A O 1
ATOM 1813 N N . ARG A 1 226 ? 16.141 -21.751 -28.225 1.00 69.75 226 ARG A N 1
ATOM 1814 C CA . ARG A 1 226 ? 15.587 -20.396 -28.089 1.00 69.75 226 ARG A CA 1
ATOM 1815 C C . ARG A 1 226 ? 16.659 -19.353 -28.386 1.00 69.75 226 ARG A C 1
ATOM 1817 O O . ARG A 1 226 ? 17.820 -19.514 -28.011 1.00 69.75 226 ARG A O 1
ATOM 1824 N N . SER A 1 227 ? 16.260 -18.265 -29.034 1.00 81.75 227 SER A N 1
ATOM 1825 C CA . SER A 1 227 ? 17.092 -17.070 -29.164 1.00 81.75 227 SER A CA 1
ATOM 1826 C C . SER A 1 227 ? 16.935 -16.232 -27.897 1.00 81.75 227 SER A C 1
ATOM 1828 O O . SER A 1 227 ? 15.818 -16.028 -27.414 1.00 81.75 227 SER A O 1
ATOM 1830 N N . PHE A 1 228 ? 18.045 -15.750 -27.341 1.00 87.06 228 PHE A N 1
ATOM 1831 C CA . PHE A 1 228 ? 18.035 -15.030 -26.068 1.00 87.06 228 PHE A CA 1
ATOM 1832 C C . PHE A 1 228 ? 18.414 -13.564 -26.250 1.00 87.06 228 PHE A C 1
ATOM 1834 O O . PHE A 1 228 ? 19.163 -13.206 -27.162 1.00 87.06 228 PHE A O 1
ATOM 1841 N N . TYR A 1 229 ? 17.931 -12.712 -25.349 1.00 89.25 229 TYR A N 1
ATOM 1842 C CA . TYR A 1 229 ? 18.372 -11.329 -25.242 1.00 89.25 229 TYR A CA 1
ATOM 1843 C C . TYR A 1 229 ? 18.788 -10.977 -23.816 1.00 89.25 229 TYR A C 1
ATOM 1845 O O . TYR A 1 229 ? 18.277 -11.524 -22.840 1.00 89.25 229 TYR A O 1
ATOM 1853 N N . ASN A 1 230 ? 19.699 -10.017 -23.693 1.00 90.69 230 ASN A N 1
ATOM 1854 C CA . ASN A 1 230 ? 20.061 -9.403 -22.423 1.00 90.69 230 ASN A CA 1
ATOM 1855 C C . ASN A 1 230 ? 19.833 -7.888 -22.499 1.00 90.69 230 ASN A C 1
ATOM 1857 O O . ASN A 1 230 ? 20.307 -7.234 -23.429 1.00 90.69 230 ASN A O 1
ATOM 1861 N N . ALA A 1 231 ? 19.117 -7.326 -21.526 1.00 91.81 231 ALA A N 1
ATOM 1862 C CA . ALA A 1 231 ? 18.877 -5.892 -21.422 1.00 91.81 231 ALA A CA 1
ATOM 1863 C C . ALA A 1 231 ? 19.824 -5.274 -20.385 1.00 91.81 231 ALA A C 1
ATOM 1865 O O . ALA A 1 231 ? 19.792 -5.601 -19.204 1.00 91.81 231 ALA A O 1
ATOM 1866 N N . THR A 1 232 ? 20.648 -4.328 -20.822 1.00 91.94 232 THR A N 1
ATOM 1867 C CA . THR A 1 232 ? 21.628 -3.632 -19.979 1.00 91.94 232 THR A CA 1
ATOM 1868 C C . THR A 1 232 ? 21.323 -2.144 -19.912 1.00 91.94 232 THR A C 1
ATOM 1870 O O . THR A 1 232 ? 20.750 -1.563 -20.836 1.00 91.94 232 THR A O 1
ATOM 1873 N N . ARG A 1 233 ? 21.715 -1.507 -18.808 1.00 91.25 233 ARG A N 1
ATOM 1874 C CA . ARG A 1 233 ? 21.556 -0.065 -18.601 1.00 91.25 233 ARG A CA 1
ATOM 1875 C C . ARG A 1 233 ? 22.914 0.612 -18.616 1.00 91.25 233 ARG A C 1
ATOM 1877 O O . ARG A 1 233 ? 23.862 0.101 -18.030 1.00 91.25 233 ARG A O 1
ATOM 1884 N N . ALA A 1 234 ? 22.992 1.769 -19.257 1.00 90.06 234 ALA A N 1
ATOM 1885 C CA . ALA A 1 234 ? 24.186 2.603 -19.281 1.00 90.06 234 ALA A CA 1
ATOM 1886 C C . ALA A 1 234 ? 23.799 4.077 -19.140 1.00 90.06 234 ALA A C 1
ATOM 1888 O O . ALA A 1 234 ? 22.700 4.473 -19.522 1.00 90.06 234 ALA A O 1
ATOM 1889 N N . ILE A 1 235 ? 24.702 4.890 -18.600 1.00 90.56 235 ILE A N 1
ATOM 1890 C CA . ILE A 1 235 ? 24.557 6.347 -18.614 1.00 90.56 235 ILE A CA 1
ATOM 1891 C C . ILE A 1 235 ? 25.164 6.849 -19.921 1.00 90.56 235 ILE A C 1
ATOM 1893 O O . ILE A 1 235 ? 26.292 6.483 -20.260 1.00 90.56 235 ILE A O 1
ATOM 1897 N N . SER A 1 236 ? 24.429 7.665 -20.676 1.00 85.81 236 SER A N 1
ATOM 1898 C CA . SER A 1 236 ? 24.982 8.233 -21.904 1.00 85.81 236 SER A CA 1
ATOM 1899 C C . SER A 1 236 ? 26.068 9.267 -21.570 1.00 85.81 236 SER A C 1
ATOM 1901 O O . SER A 1 236 ? 25.787 10.196 -20.810 1.00 85.81 236 SER A O 1
ATOM 1903 N N . PRO A 1 237 ? 27.242 9.218 -22.222 1.00 85.25 237 PRO A N 1
ATOM 1904 C CA . PRO A 1 237 ? 28.323 10.176 -21.989 1.00 85.25 237 PRO A CA 1
ATOM 1905 C C . PRO A 1 237 ? 28.011 11.599 -22.484 1.00 85.25 237 PRO A C 1
ATOM 1907 O O . PRO A 1 237 ? 28.705 12.534 -22.110 1.00 85.25 237 PRO A O 1
ATOM 1910 N N . ILE A 1 238 ? 26.986 11.771 -23.329 1.00 86.12 238 ILE A N 1
ATOM 1911 C CA . ILE A 1 238 ? 26.631 13.068 -23.930 1.00 86.12 238 ILE A CA 1
ATOM 1912 C C . ILE A 1 238 ? 25.534 13.760 -23.116 1.00 86.12 238 ILE A C 1
ATOM 1914 O O . ILE A 1 238 ? 25.652 14.920 -22.747 1.00 86.12 238 ILE A O 1
ATOM 1918 N N . THR A 1 239 ? 24.445 13.040 -22.850 1.00 84.12 239 THR A N 1
ATOM 1919 C CA . THR A 1 239 ? 23.240 13.593 -22.206 1.00 84.12 239 THR A CA 1
ATOM 1920 C C . THR A 1 239 ? 23.158 13.337 -20.702 1.00 84.12 239 THR A C 1
ATOM 1922 O O . THR A 1 239 ? 22.259 13.861 -20.054 1.00 84.12 239 THR A O 1
ATOM 1925 N N . ASN A 1 240 ? 24.039 12.493 -20.150 1.00 84.94 240 ASN A N 1
ATOM 1926 C CA . ASN A 1 240 ? 23.949 11.961 -18.786 1.00 84.94 240 ASN A CA 1
ATOM 1927 C C . ASN A 1 240 ? 22.607 11.262 -18.459 1.00 84.94 240 ASN A C 1
ATOM 1929 O O . ASN A 1 240 ? 22.294 11.008 -17.297 1.00 84.94 240 ASN A O 1
ATOM 1933 N N . ALA A 1 241 ? 21.799 10.943 -19.477 1.00 84.50 241 ALA A N 1
ATOM 1934 C CA . ALA A 1 241 ? 20.540 10.234 -19.317 1.00 84.50 241 ALA A CA 1
ATOM 1935 C C . ALA A 1 241 ? 20.771 8.722 -19.230 1.00 84.50 241 ALA A C 1
ATOM 1937 O O . ALA A 1 241 ? 21.726 8.182 -19.798 1.00 84.50 241 ALA A O 1
ATOM 1938 N N . GLN A 1 242 ? 19.864 8.028 -18.544 1.00 88.12 242 GLN A N 1
ATOM 1939 C CA . GLN A 1 242 ? 19.870 6.574 -18.490 1.00 88.12 242 GLN A CA 1
ATOM 1940 C C . GLN A 1 242 ? 19.343 5.992 -19.805 1.00 88.12 242 GLN A C 1
ATOM 1942 O O . GLN A 1 242 ? 18.244 6.314 -20.253 1.00 88.12 242 GLN A O 1
ATOM 1947 N N . GLU A 1 243 ? 20.117 5.097 -20.405 1.00 90.88 243 GLU A N 1
ATOM 1948 C CA . GLU A 1 243 ? 19.791 4.424 -21.655 1.00 90.88 243 GLU A CA 1
ATOM 1949 C C . GLU A 1 243 ? 19.709 2.915 -21.447 1.00 90.88 243 GLU A C 1
ATOM 1951 O O . GLU A 1 243 ? 20.479 2.331 -20.681 1.00 90.88 243 GLU A O 1
ATOM 1956 N N . VAL A 1 244 ? 18.784 2.278 -22.163 1.00 93.25 244 VAL A N 1
ATOM 1957 C CA . VAL A 1 244 ? 18.624 0.822 -22.174 1.00 93.25 244 VAL A CA 1
ATOM 1958 C C . VAL A 1 244 ? 19.137 0.281 -23.501 1.00 93.25 244 VAL A C 1
ATOM 1960 O O . VAL A 1 244 ? 18.814 0.813 -24.563 1.00 93.25 244 VAL A O 1
ATOM 1963 N N . HIS A 1 245 ? 19.941 -0.773 -23.432 1.00 92.56 245 HIS A N 1
ATOM 1964 C CA . HIS A 1 245 ? 20.523 -1.455 -24.580 1.00 92.56 245 HIS A CA 1
ATOM 1965 C C . HIS A 1 245 ? 20.187 -2.942 -24.536 1.00 92.56 245 HIS A C 1
ATOM 1967 O O . HIS A 1 245 ? 20.301 -3.562 -23.481 1.00 92.56 245 HIS A O 1
ATOM 1973 N N . ILE A 1 246 ? 19.818 -3.512 -25.678 1.00 92.31 246 ILE A N 1
ATOM 1974 C CA . ILE A 1 246 ? 19.579 -4.945 -25.851 1.00 92.31 246 ILE A CA 1
ATOM 1975 C C . ILE A 1 246 ? 20.762 -5.569 -26.591 1.00 92.31 246 ILE A C 1
ATOM 1977 O O . ILE A 1 246 ? 21.230 -5.030 -27.598 1.00 92.31 246 ILE A O 1
ATOM 1981 N N . HIS A 1 247 ? 21.205 -6.716 -26.087 1.00 90.38 247 HIS A N 1
ATOM 1982 C CA . HIS A 1 247 ? 22.186 -7.610 -26.698 1.00 90.38 247 HIS A CA 1
ATOM 1983 C C . HIS A 1 247 ? 21.486 -8.905 -27.085 1.00 90.38 247 HIS A C 1
ATOM 1985 O O . HIS A 1 247 ? 20.706 -9.426 -26.290 1.00 90.38 247 HIS A O 1
ATOM 1991 N N . PHE A 1 248 ? 21.775 -9.434 -28.268 1.00 86.81 248 PHE A N 1
ATOM 1992 C CA . PHE A 1 248 ? 21.211 -10.699 -28.734 1.00 86.81 248 PHE A CA 1
ATOM 1993 C C . PHE A 1 248 ? 22.261 -11.804 -28.649 1.00 86.81 248 PHE A C 1
ATOM 1995 O O . PHE A 1 248 ? 23.400 -11.618 -29.074 1.00 86.81 248 PHE A O 1
ATOM 2002 N N . LEU A 1 249 ? 21.868 -12.954 -28.107 1.00 77.19 249 LEU A N 1
ATOM 2003 C CA . LEU A 1 249 ? 22.694 -14.152 -28.013 1.00 77.19 249 LEU A CA 1
ATOM 2004 C C . LEU A 1 249 ? 22.108 -15.210 -28.946 1.00 77.19 249 LEU A C 1
ATOM 2006 O O . LEU A 1 249 ? 20.975 -15.661 -28.764 1.00 77.19 249 LEU A O 1
ATOM 2010 N N . TYR A 1 250 ? 22.890 -15.583 -29.954 1.00 67.31 250 TYR A N 1
ATOM 2011 C CA . TYR A 1 250 ? 22.486 -16.547 -30.974 1.00 67.31 250 TYR A CA 1
ATOM 2012 C C . TYR A 1 250 ? 22.894 -17.962 -30.577 1.00 67.31 250 TYR A C 1
ATOM 2014 O O . TYR A 1 250 ? 23.999 -18.189 -30.076 1.00 67.31 250 TYR A O 1
ATOM 2022 N N . SER A 1 251 ? 22.029 -18.932 -30.871 1.00 55.91 251 SER A N 1
ATOM 2023 C CA . SER A 1 251 ? 22.416 -20.341 -30.842 1.00 55.91 251 SER A CA 1
ATOM 2024 C C . SER A 1 251 ? 23.324 -20.651 -32.040 1.00 55.91 251 SER A C 1
ATOM 2026 O O . SER A 1 251 ? 23.149 -20.113 -33.134 1.00 55.91 251 SER A O 1
ATOM 2028 N N . LYS A 1 252 ? 24.308 -21.538 -31.848 1.00 46.72 252 LYS A N 1
ATOM 2029 C CA . LYS A 1 252 ? 25.423 -21.845 -32.774 1.00 46.72 252 LYS A CA 1
ATOM 2030 C C . LYS A 1 252 ? 25.035 -22.183 -34.230 1.00 46.72 252 LYS A C 1
ATOM 2032 O O . LYS A 1 252 ? 25.918 -22.184 -35.081 1.00 46.72 252 LYS A O 1
ATOM 2037 N N . LYS A 1 253 ? 23.766 -22.473 -34.542 1.00 46.53 253 LYS A N 1
ATOM 2038 C CA . LYS A 1 253 ? 23.294 -22.742 -35.917 1.00 46.53 253 LYS A CA 1
ATOM 2039 C C . LYS A 1 253 ? 22.857 -21.497 -36.699 1.00 46.53 253 LYS A C 1
ATOM 2041 O O . LYS A 1 253 ? 22.882 -21.540 -37.925 1.00 46.53 253 LYS A O 1
ATOM 2046 N N . GLU A 1 254 ? 22.509 -20.388 -36.047 1.00 47.56 254 GLU A N 1
ATOM 2047 C CA . GLU A 1 254 ? 22.071 -19.166 -36.751 1.00 47.56 254 GLU A CA 1
ATOM 2048 C C . GLU A 1 254 ? 23.244 -18.395 -37.384 1.00 47.56 254 GLU A C 1
ATOM 2050 O O . GLU A 1 254 ? 23.051 -17.631 -38.325 1.00 47.56 254 GLU A O 1
ATOM 2055 N N . GLN A 1 255 ? 24.486 -18.681 -36.971 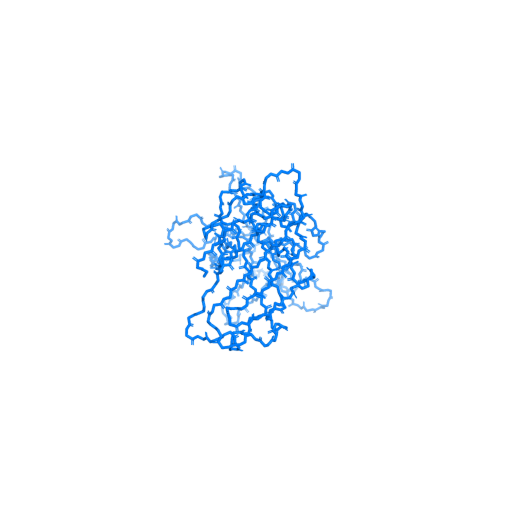1.00 41.28 255 GLN A N 1
ATOM 2056 C CA . GLN A 1 255 ? 25.703 -18.172 -37.621 1.00 41.28 255 GLN A CA 1
ATOM 2057 C C . GLN A 1 255 ? 25.983 -18.787 -39.010 1.00 41.28 255 GLN A C 1
ATOM 2059 O O . GLN A 1 255 ? 26.954 -18.398 -39.656 1.00 41.28 255 GLN A O 1
ATOM 2064 N N . ILE A 1 256 ? 25.166 -19.734 -39.494 1.00 38.50 256 ILE A N 1
ATOM 2065 C CA . ILE A 1 256 ? 25.396 -20.406 -40.788 1.00 38.50 256 ILE A CA 1
ATOM 2066 C C . ILE A 1 256 ? 24.945 -19.549 -41.985 1.00 38.50 256 ILE A C 1
ATOM 2068 O O . ILE A 1 256 ? 25.388 -19.796 -43.105 1.00 38.50 256 ILE A O 1
ATOM 2072 N N . PHE A 1 257 ? 24.194 -18.464 -41.781 1.00 41.59 257 PHE A N 1
ATOM 2073 C CA . PHE A 1 257 ? 23.996 -17.458 -42.832 1.00 41.59 257 PHE A CA 1
ATOM 2074 C C . PHE A 1 257 ? 25.154 -16.450 -42.859 1.00 41.59 257 PHE A C 1
ATOM 2076 O O . PHE A 1 257 ? 24.964 -15.237 -42.840 1.00 41.59 257 PHE A O 1
ATOM 2083 N N . GLN A 1 258 ? 26.386 -16.968 -42.929 1.00 36.12 258 GLN A N 1
ATOM 2084 C CA . GLN A 1 258 ? 27.481 -16.207 -43.516 1.00 36.12 258 GLN A CA 1
ATOM 2085 C C . GLN A 1 258 ? 27.100 -15.914 -44.963 1.00 36.12 258 GLN A C 1
ATOM 2087 O O . GLN A 1 258 ? 26.793 -16.830 -45.732 1.00 36.12 258 GLN A O 1
ATOM 2092 N N . GLY A 1 259 ? 27.103 -14.626 -45.308 1.00 39.16 259 GLY A N 1
ATOM 2093 C CA . GLY A 1 259 ? 26.967 -14.168 -46.678 1.00 39.16 259 GLY A CA 1
ATOM 2094 C C . GLY A 1 259 ? 27.860 -14.998 -47.592 1.00 39.16 259 GLY A C 1
ATOM 2095 O O . GLY A 1 259 ? 29.076 -15.062 -47.408 1.00 39.16 259 GLY A O 1
ATOM 2096 N N . LYS A 1 260 ? 27.237 -15.666 -48.562 1.00 27.55 260 LYS A N 1
ATOM 2097 C CA . LYS A 1 260 ? 27.960 -16.059 -49.763 1.00 27.55 260 LYS A CA 1
ATOM 2098 C C . LYS A 1 260 ? 28.170 -14.798 -50.616 1.00 27.55 260 LYS A C 1
ATOM 2100 O O . LYS A 1 260 ? 27.285 -13.943 -50.600 1.00 27.55 260 LYS A O 1
ATOM 2105 N N . PRO A 1 261 ? 29.345 -14.689 -51.257 1.00 39.94 261 PRO A N 1
ATOM 2106 C CA . PRO A 1 261 ? 29.856 -13.469 -51.881 1.00 39.94 261 PRO A CA 1
ATOM 2107 C C . PRO A 1 261 ? 28.954 -12.912 -52.982 1.00 39.94 261 PRO A C 1
ATOM 2109 O O . PRO A 1 261 ? 28.237 -13.716 -53.622 1.00 39.94 261 PRO A O 1
#

Organism: NCBI:txid1246637

Radius of gyration: 27.76 Å; chains: 1; bounding box: 60×44×85 Å

Sequence (261 aa):
MTSARTTSSGDIFNISISFSLSNITLDQWKPKKLSFFLSDSYSKASELFGCLANYLSSIRIISENQDLTYFVPEQDFIFPGFDKKNSLLSYPGQSFSGFSLLQEYFIFLQKFLFFDITGLDKWKYKGDATTFEILFEFNEPPFEIPTVTATTFSLFSVPVVNLFPHDAEPSLLDHTRERIRVRPSSKTGKGYQIYSVDKVVGFIQGSVTPVEYAPMDHFSADGEERSFYNATRAISPITNAQEVHIHFLYSKKEQIFQGKP

Foldseek 3Di:
DPKWWWDDDPQKIKIKDKDFAPPAFVQPDQDQKWKKFQQDPPVLLVLLLVQCVPWFDWKWKFAPPDPDIDTQDPVQKDQCLPDPVQQPDDDPPPDDCVVSSVVCCVPPVSSRSMMMRGRSNVPPDNPRGRMMMMMTITRRDPDDRDTDIPSSIDTPDDDDDPDDDFDWDDDDDPVPDQKDWTHTDCPDPDDDDDPDDPWDWDDDPPDPDIQTADEPVPDDPPPDQHKHKYKDWDQDPPPSDIIIIIGIDHDPVVVPPPDDD

Secondary structure (DSSP, 8-state):
--EEEEEEETTEEEEEEEEE-SSS-TTT---SEEEEEE-S-HHHHHHHHHHHHHTEEEEEEEETT-S-EEEEPGGGEE-GGG-GGG-SS---TTS-HHHHHHHHHHH-GGGGGEEEEE-TTS-----S-SEEEEEEEE---SSPPPPP-TTTEEES----------PBPP----SS-S-EEE-B--SS-----------EEE--TT--SPEEEEEGGG--SS-----EEEEEEEE-TTT--EEEEEEEE--TTGGG-----